Protein AF-A0A084W3M7-F1 (afdb_monomer_lite)

Structure (mmCIF, N/CA/C/O backbone):
data_AF-A0A084W3M7-F1
#
_entry.id   AF-A0A084W3M7-F1
#
loop_
_atom_site.group_PDB
_atom_site.id
_atom_site.type_symbol
_atom_site.label_atom_id
_atom_site.label_alt_id
_atom_site.label_comp_id
_atom_site.label_asym_id
_atom_site.label_entity_id
_atom_site.label_seq_id
_atom_site.pdbx_PDB_ins_code
_atom_site.Cartn_x
_atom_site.Cartn_y
_atom_site.Cartn_z
_atom_site.occupancy
_atom_site.B_iso_or_equiv
_atom_site.auth_seq_id
_atom_site.auth_comp_id
_atom_site.auth_asym_id
_atom_site.auth_atom_id
_atom_site.pdbx_PDB_model_num
ATOM 1 N N . MET A 1 1 ? 44.559 -35.065 -12.367 1.00 55.22 1 MET A N 1
ATOM 2 C CA . MET A 1 1 ? 43.887 -34.499 -13.564 1.00 55.22 1 MET A CA 1
ATOM 3 C C . MET A 1 1 ? 44.084 -32.989 -13.751 1.00 55.22 1 MET A C 1
ATOM 5 O O . MET A 1 1 ? 44.022 -32.530 -14.879 1.00 55.22 1 MET A O 1
ATOM 9 N N . THR A 1 2 ? 44.396 -32.205 -12.714 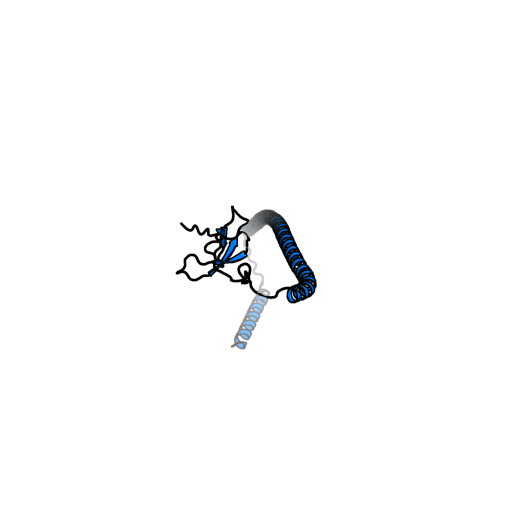1.00 58.25 2 THR A N 1
ATOM 10 C CA . THR A 1 2 ? 44.556 -30.735 -12.802 1.00 58.25 2 THR A CA 1
ATOM 11 C C . THR A 1 2 ? 45.874 -30.249 -13.431 1.00 58.25 2 THR A C 1
ATOM 13 O O . THR A 1 2 ? 45.923 -29.141 -13.957 1.00 58.25 2 THR A O 1
ATOM 16 N N . SER A 1 3 ? 46.933 -31.068 -13.425 1.00 67.00 3 SER A N 1
ATOM 17 C CA . SER A 1 3 ? 48.245 -30.706 -13.996 1.00 67.00 3 SER A CA 1
ATOM 18 C C . SER A 1 3 ? 48.266 -30.760 -15.532 1.00 67.00 3 SER A C 1
ATOM 20 O O . SER A 1 3 ? 48.787 -29.863 -16.191 1.00 67.00 3 SER A O 1
ATOM 22 N N . TYR A 1 4 ? 47.598 -31.761 -16.114 1.00 71.44 4 TYR A N 1
ATOM 23 C CA . TYR A 1 4 ? 47.550 -31.962 -17.565 1.00 71.44 4 TYR A CA 1
ATOM 24 C C . TYR A 1 4 ? 46.835 -30.807 -18.282 1.00 71.44 4 TYR A C 1
ATOM 26 O O . TYR A 1 4 ? 47.306 -30.306 -19.296 1.00 71.44 4 TYR A O 1
ATOM 34 N N . VAL A 1 5 ? 45.748 -30.306 -17.688 1.00 73.00 5 VAL A N 1
ATOM 35 C CA . VAL A 1 5 ? 44.977 -29.180 -18.236 1.00 73.00 5 VAL A CA 1
ATOM 36 C C . VAL A 1 5 ? 45.809 -27.893 -18.269 1.00 73.00 5 VAL A C 1
ATOM 38 O O . VAL A 1 5 ? 45.763 -27.155 -19.249 1.00 73.00 5 VAL A O 1
ATOM 41 N N . ARG A 1 6 ? 46.635 -27.639 -17.244 1.00 74.06 6 ARG A N 1
ATO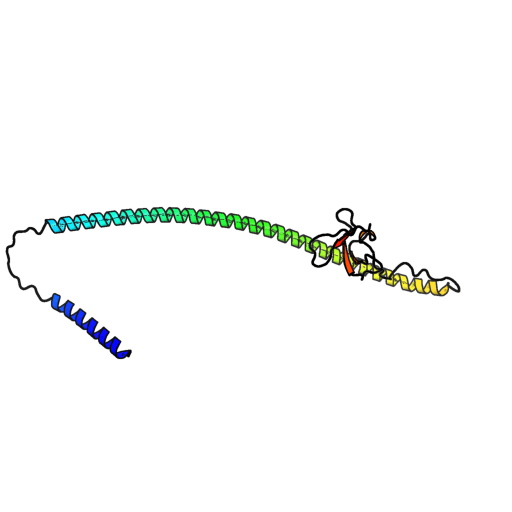M 42 C CA . ARG A 1 6 ? 47.527 -26.466 -17.215 1.00 74.06 6 ARG A CA 1
ATOM 43 C C . ARG A 1 6 ? 48.624 -26.555 -18.274 1.00 74.06 6 ARG A C 1
ATOM 45 O O . ARG A 1 6 ? 48.917 -25.553 -18.921 1.00 74.06 6 ARG A O 1
ATOM 52 N N . PHE A 1 7 ? 49.182 -27.745 -18.490 1.00 76.44 7 PHE A N 1
ATOM 53 C CA . PHE A 1 7 ? 50.198 -27.969 -19.518 1.00 76.44 7 PHE A CA 1
ATOM 54 C C . PHE A 1 7 ? 49.646 -27.712 -20.929 1.00 76.44 7 PHE A C 1
ATOM 56 O O . PHE A 1 7 ? 50.245 -26.966 -21.699 1.00 76.44 7 PHE A O 1
ATOM 63 N N . VAL A 1 8 ? 48.446 -28.221 -21.228 1.00 77.62 8 VAL A N 1
ATOM 64 C CA . VAL A 1 8 ? 47.775 -28.009 -22.523 1.00 77.62 8 VAL A CA 1
ATOM 65 C C . VAL A 1 8 ? 47.501 -26.522 -22.787 1.00 77.62 8 VAL A C 1
ATOM 67 O O . VAL A 1 8 ? 47.744 -26.036 -23.892 1.00 77.62 8 VAL A O 1
ATOM 70 N N . ILE A 1 9 ? 47.075 -25.766 -21.769 1.00 80.25 9 ILE A N 1
ATOM 71 C CA . ILE A 1 9 ? 46.833 -24.317 -21.893 1.00 80.25 9 ILE A CA 1
ATOM 72 C C . ILE A 1 9 ? 48.134 -23.551 -22.187 1.00 80.25 9 ILE A C 1
ATOM 74 O O . ILE A 1 9 ? 48.136 -22.635 -23.013 1.00 80.25 9 ILE A O 1
ATOM 78 N N . HIS A 1 10 ? 49.247 -23.922 -21.548 1.00 80.56 10 HI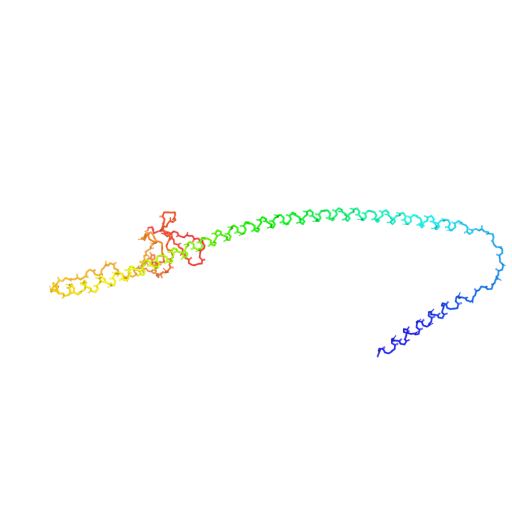S A N 1
ATOM 79 C CA . HIS A 1 10 ? 50.542 -23.290 -21.810 1.00 80.56 10 HIS A CA 1
ATOM 80 C C . HIS A 1 10 ? 51.076 -23.604 -23.212 1.00 80.56 10 HIS A C 1
ATOM 82 O O . HIS A 1 10 ? 51.564 -22.693 -23.882 1.00 80.56 10 HIS A O 1
ATOM 88 N N . CYS A 1 11 ? 50.906 -24.836 -23.699 1.00 78.75 11 CYS A N 1
ATOM 89 C CA . CYS A 1 11 ? 51.259 -25.196 -25.073 1.00 78.75 11 CYS A CA 1
ATOM 90 C C . CYS A 1 11 ? 50.443 -24.407 -26.105 1.00 78.75 11 CYS A C 1
ATOM 92 O O . CYS A 1 11 ? 51.004 -23.912 -27.080 1.00 78.75 11 CYS A O 1
ATOM 94 N N . TYR A 1 12 ? 49.140 -24.226 -25.870 1.00 80.62 12 TYR A N 1
ATOM 95 C CA . TYR A 1 12 ? 48.272 -23.484 -26.787 1.00 80.62 12 TYR A CA 1
ATOM 96 C C . TYR A 1 12 ? 48.651 -21.999 -26.871 1.00 80.62 12 TYR A C 1
ATOM 98 O O . TYR A 1 12 ? 48.734 -21.426 -27.955 1.00 80.62 12 TYR A O 1
ATOM 106 N N . ARG A 1 13 ? 48.968 -21.377 -25.727 1.00 82.31 13 ARG A N 1
ATOM 107 C CA . ARG A 1 13 ? 49.445 -19.986 -25.677 1.00 82.31 13 ARG A CA 1
ATOM 108 C C . ARG A 1 13 ? 50.783 -19.798 -26.388 1.00 82.31 13 ARG A C 1
ATOM 110 O O . ARG A 1 13 ? 50.962 -18.799 -27.078 1.00 82.31 13 ARG A O 1
ATOM 117 N N . PHE A 1 14 ? 51.696 -20.755 -26.245 1.00 78.00 14 PHE A N 1
ATOM 118 C CA . PHE A 1 14 ? 53.001 -20.701 -26.898 1.00 78.00 14 PHE A CA 1
ATOM 119 C C . PHE A 1 14 ? 52.894 -20.889 -28.420 1.00 78.00 14 PHE A C 1
ATOM 121 O O . PHE A 1 14 ? 53.532 -20.156 -29.171 1.00 78.00 14 PHE A O 1
ATOM 128 N N . ALA A 1 15 ? 52.022 -21.793 -28.882 1.00 74.62 15 ALA A N 1
ATOM 129 C CA . ALA A 1 15 ? 51.746 -21.984 -30.306 1.00 74.62 15 ALA A CA 1
ATOM 130 C C . ALA A 1 15 ? 51.146 -20.724 -30.953 1.00 74.62 15 ALA A C 1
ATOM 132 O O . ALA A 1 15 ? 51.620 -20.288 -32.001 1.00 74.62 15 ALA A O 1
ATOM 133 N N . LEU A 1 16 ? 50.166 -20.088 -30.298 1.00 72.00 16 LEU A N 1
ATOM 134 C CA . LEU A 1 16 ? 49.579 -18.836 -30.785 1.00 72.00 16 LEU A CA 1
ATOM 135 C C . LEU A 1 16 ? 50.614 -17.706 -30.854 1.00 72.00 16 LEU A C 1
ATOM 137 O O . LEU A 1 16 ? 50.669 -16.973 -31.841 1.00 72.00 16 LEU A O 1
ATOM 141 N N . PHE A 1 17 ? 51.484 -17.595 -29.851 1.00 71.31 17 PHE A N 1
ATOM 142 C CA . PHE A 1 17 ? 52.547 -16.591 -29.854 1.00 71.31 17 PHE A CA 1
ATOM 143 C C . PHE A 1 17 ? 53.556 -16.820 -30.993 1.00 71.31 17 PHE A C 1
ATOM 145 O O . PHE A 1 17 ? 53.970 -15.868 -31.654 1.00 71.31 17 PHE A O 1
ATOM 152 N N . TRP A 1 18 ? 53.885 -18.080 -31.301 1.00 62.91 18 TRP A N 1
ATOM 153 C CA . TRP A 1 18 ? 54.764 -18.420 -32.424 1.00 62.91 18 TRP A CA 1
ATOM 154 C C . TRP A 1 18 ? 54.138 -18.059 -33.777 1.00 62.91 18 TRP A C 1
ATOM 156 O O . TRP A 1 18 ? 54.824 -17.495 -34.634 1.00 62.91 18 TRP A O 1
ATOM 166 N N . THR A 1 19 ? 52.835 -18.309 -33.961 1.00 66.12 19 THR A N 1
ATOM 167 C CA . THR A 1 19 ? 52.123 -17.927 -35.196 1.00 66.12 19 THR A CA 1
ATOM 168 C C . THR A 1 19 ? 52.092 -16.412 -35.411 1.00 66.12 19 THR A C 1
ATOM 170 O O . THR A 1 19 ? 52.240 -15.949 -36.540 1.00 66.12 19 THR A O 1
ATOM 173 N N . PHE A 1 20 ? 52.004 -15.625 -34.333 1.00 60.28 20 PHE A N 1
ATOM 174 C CA . PHE A 1 20 ? 52.085 -14.164 -34.414 1.00 60.28 20 PHE A CA 1
ATOM 175 C C . PHE A 1 20 ? 53.487 -13.668 -34.801 1.00 60.28 20 PHE A C 1
ATOM 177 O O . PHE A 1 20 ? 53.596 -12.729 -35.587 1.00 60.28 20 PHE A O 1
ATOM 184 N N . LEU A 1 21 ? 54.563 -14.306 -34.319 1.00 59.12 21 LEU A N 1
ATOM 185 C CA . LEU A 1 21 ? 55.934 -13.913 -34.679 1.00 59.12 21 LEU A CA 1
ATOM 186 C C . LEU A 1 21 ? 56.322 -14.301 -36.114 1.00 59.12 21 LEU A C 1
ATOM 188 O O . LEU A 1 21 ? 57.077 -13.577 -36.758 1.00 59.12 21 LEU A O 1
ATOM 192 N N . THR A 1 22 ? 55.805 -15.413 -36.640 1.00 55.69 22 THR A N 1
ATOM 193 C CA . THR A 1 22 ? 56.115 -15.850 -38.018 1.00 55.69 22 THR A CA 1
ATOM 194 C C . THR A 1 22 ? 55.386 -15.029 -39.081 1.00 55.69 22 THR A C 1
ATOM 196 O O . THR A 1 22 ? 55.900 -14.884 -40.186 1.00 55.69 22 THR A O 1
ATOM 199 N N . SER A 1 23 ? 54.257 -14.401 -38.740 1.00 55.06 23 SER A N 1
ATOM 200 C CA . SER A 1 23 ? 53.561 -13.464 -39.633 1.00 55.06 23 SER A CA 1
ATOM 201 C C . SER A 1 23 ? 54.299 -12.129 -39.831 1.00 55.06 23 SER A C 1
ATOM 203 O O . SER A 1 23 ? 53.948 -11.386 -40.746 1.00 55.06 23 SER A O 1
ATOM 205 N N . ALA A 1 24 ? 55.297 -11.799 -39.002 1.00 52.81 24 ALA A N 1
ATOM 206 C CA . ALA A 1 24 ? 56.050 -10.545 -39.104 1.00 52.81 24 ALA A CA 1
ATOM 207 C C . ALA A 1 24 ? 57.305 -10.643 -39.999 1.00 52.81 24 ALA A C 1
ATOM 209 O O . ALA A 1 24 ? 57.946 -9.629 -40.267 1.00 52.81 24 ALA A O 1
ATOM 210 N N . ALA A 1 25 ? 57.657 -11.839 -40.487 1.00 56.22 25 ALA A N 1
ATOM 211 C CA . ALA A 1 25 ? 58.848 -12.078 -41.301 1.00 56.22 25 ALA A CA 1
ATOM 212 C C . ALA A 1 25 ? 58.476 -12.751 -42.632 1.00 56.22 25 ALA A C 1
ATOM 214 O O . ALA A 1 25 ? 58.711 -13.939 -42.833 1.00 56.22 25 ALA A O 1
ATOM 215 N N . GLY A 1 26 ? 57.873 -11.995 -43.552 1.00 51.06 26 GLY A N 1
ATOM 216 C CA . GLY A 1 26 ? 57.504 -12.539 -44.858 1.00 51.06 26 GLY A CA 1
ATOM 217 C C . GLY A 1 26 ? 56.895 -11.524 -45.814 1.00 51.06 26 GLY A C 1
ATOM 218 O O . GLY A 1 26 ? 55.725 -11.623 -46.151 1.00 51.06 26 GLY A O 1
ATOM 219 N N . SER A 1 27 ? 57.691 -10.564 -46.282 1.00 46.50 27 SER A N 1
ATOM 220 C CA . SER A 1 27 ? 57.383 -9.820 -47.509 1.00 46.50 27 SER A CA 1
ATOM 221 C C . SER A 1 27 ? 58.672 -9.595 -48.296 1.00 46.50 27 SER A C 1
ATOM 223 O O . SER A 1 27 ? 59.225 -8.496 -48.322 1.00 46.50 27 SER A O 1
ATOM 225 N N . SER A 1 28 ? 59.180 -10.656 -48.931 1.00 49.69 28 SER A N 1
ATOM 226 C CA . SER A 1 28 ? 60.105 -10.492 -50.053 1.00 49.69 28 SER A CA 1
ATOM 227 C C . SER A 1 28 ? 59.293 -10.051 -51.268 1.00 49.69 28 SER A C 1
ATOM 229 O O . SER A 1 28 ? 58.393 -10.771 -51.701 1.00 49.69 28 SER A O 1
ATOM 231 N N . GLY A 1 29 ? 59.598 -8.860 -51.780 1.00 51.38 29 GLY A N 1
ATOM 232 C CA . GLY A 1 29 ? 58.900 -8.241 -52.898 1.00 51.38 29 GLY A CA 1
ATOM 233 C C . GLY A 1 29 ? 58.875 -9.127 -54.140 1.00 51.38 29 GLY A C 1
ATOM 234 O O . GLY A 1 29 ? 59.911 -9.416 -54.734 1.00 51.38 29 GLY A O 1
ATOM 235 N N . ALA A 1 30 ? 57.668 -9.502 -54.549 1.00 42.16 30 ALA A N 1
ATOM 236 C CA . ALA A 1 30 ? 57.377 -9.936 -55.901 1.00 42.16 30 ALA A CA 1
ATOM 237 C C . ALA A 1 30 ? 56.645 -8.785 -56.598 1.00 42.16 30 ALA A C 1
ATOM 239 O O . ALA A 1 30 ? 55.478 -8.509 -56.322 1.00 42.16 30 ALA A O 1
ATOM 240 N N . ASN A 1 31 ? 57.364 -8.090 -57.481 1.00 55.47 31 ASN A N 1
ATOM 241 C CA . ASN A 1 31 ? 56.769 -7.169 -58.438 1.00 55.47 31 ASN A CA 1
ATOM 242 C C . ASN A 1 31 ? 55.814 -7.960 -59.336 1.00 55.47 31 ASN A C 1
ATOM 244 O O . ASN A 1 31 ? 56.252 -8.766 -60.153 1.00 55.47 31 ASN A O 1
ATOM 248 N N . SER A 1 32 ? 54.520 -7.695 -59.205 1.00 42.09 32 SER A N 1
ATOM 249 C CA . SER A 1 32 ? 53.539 -8.004 -60.238 1.00 42.09 32 SER A CA 1
ATOM 250 C C . SER A 1 32 ? 52.719 -6.748 -60.490 1.00 42.09 32 SER A C 1
ATOM 252 O O . SER A 1 32 ? 52.052 -6.200 -59.617 1.00 42.09 32 SER A O 1
ATOM 254 N N . THR A 1 33 ? 52.886 -6.229 -61.699 1.00 53.09 33 THR A N 1
ATOM 255 C CA . THR A 1 33 ? 52.105 -5.139 -62.260 1.00 53.09 33 THR A CA 1
ATOM 256 C C . THR A 1 33 ? 50.732 -5.708 -62.600 1.00 53.09 33 THR A C 1
ATOM 258 O O . THR A 1 33 ? 50.541 -6.245 -63.686 1.00 53.09 33 THR A O 1
ATOM 261 N N . GLU A 1 34 ? 49.786 -5.633 -61.668 1.00 47.44 34 GLU A N 1
ATOM 262 C CA . GLU A 1 34 ? 48.371 -5.848 -61.967 1.00 47.44 34 GLU A CA 1
ATOM 263 C C . GLU A 1 34 ? 47.616 -4.525 -61.860 1.00 47.44 34 GLU A C 1
ATOM 265 O O . GLU A 1 34 ? 47.713 -3.780 -60.884 1.00 47.44 34 GLU A O 1
ATOM 270 N N . ASN A 1 35 ? 46.909 -4.212 -62.940 1.00 51.22 35 ASN A N 1
ATOM 271 C CA . ASN A 1 35 ? 46.162 -2.984 -63.125 1.00 51.22 35 ASN A CA 1
ATOM 272 C C . ASN A 1 35 ? 45.143 -2.784 -61.994 1.00 51.22 35 ASN A C 1
ATOM 274 O O . ASN A 1 35 ? 44.356 -3.670 -61.668 1.00 51.22 35 ASN A O 1
ATOM 278 N N . SER A 1 36 ? 45.173 -1.583 -61.417 1.00 49.66 36 SER A N 1
ATOM 279 C CA . SER A 1 36 ? 44.386 -1.153 -60.264 1.00 49.66 36 SER A CA 1
ATOM 280 C C . SER A 1 36 ? 42.872 -1.271 -60.502 1.00 49.66 36 SER A C 1
ATOM 282 O O . SER A 1 36 ? 42.242 -0.379 -61.062 1.00 49.66 36 SER A O 1
ATOM 284 N N . ILE A 1 37 ? 42.285 -2.378 -60.041 1.00 53.94 37 ILE A N 1
ATOM 285 C CA . ILE A 1 37 ? 40.837 -2.567 -59.821 1.00 53.94 37 ILE A CA 1
ATOM 286 C C . ILE A 1 37 ? 40.493 -2.490 -58.313 1.00 53.94 37 ILE A C 1
ATOM 288 O O . ILE A 1 37 ? 39.368 -2.735 -57.886 1.00 53.94 37 ILE A O 1
ATOM 292 N N . ALA A 1 38 ? 41.463 -2.096 -57.481 1.00 57.94 38 ALA A N 1
ATOM 293 C CA . ALA A 1 38 ? 41.390 -2.136 -56.019 1.00 57.94 38 ALA A CA 1
ATOM 294 C C . ALA A 1 38 ? 40.650 -0.948 -55.355 1.00 57.94 38 ALA A C 1
ATOM 296 O O . ALA A 1 38 ? 40.565 -0.899 -54.131 1.00 57.94 38 ALA A O 1
ATOM 297 N N . GLY A 1 39 ? 40.098 0.000 -56.122 1.00 61.62 39 GLY A N 1
ATOM 298 C CA . GLY A 1 39 ? 39.402 1.178 -55.572 1.00 61.62 39 GLY A CA 1
ATOM 299 C C . GLY A 1 39 ? 37.957 0.910 -55.134 1.00 61.62 39 GLY A C 1
ATOM 300 O O . GLY A 1 39 ? 37.551 1.289 -54.037 1.00 61.62 39 GLY A O 1
ATOM 301 N N . TYR A 1 40 ? 37.193 0.177 -55.952 1.00 70.50 40 TYR A N 1
ATOM 302 C CA . TYR A 1 40 ? 35.745 0.018 -55.757 1.00 70.50 40 TYR A CA 1
ATOM 303 C C . TYR A 1 40 ? 35.371 -0.741 -54.474 1.00 70.50 40 TYR A C 1
ATOM 305 O O . TYR A 1 40 ? 34.384 -0.412 -53.821 1.00 70.50 40 TYR A O 1
ATOM 313 N N . GLY A 1 41 ? 36.155 -1.748 -54.078 1.00 83.38 41 GLY A N 1
ATOM 314 C CA . GLY A 1 41 ? 35.874 -2.526 -52.866 1.00 83.38 41 GLY A CA 1
ATOM 315 C C . GLY A 1 41 ? 36.035 -1.708 -51.581 1.00 83.38 41 GLY A C 1
ATOM 316 O O . GLY A 1 41 ? 35.245 -1.855 -50.649 1.00 83.38 41 GLY A O 1
ATOM 317 N N . PHE A 1 42 ? 37.029 -0.819 -51.545 1.00 88.12 42 PHE A N 1
ATOM 318 C CA . PHE A 1 42 ? 37.294 0.037 -50.393 1.00 88.12 42 PHE A CA 1
ATOM 319 C C . PHE A 1 42 ? 36.225 1.124 -50.233 1.00 88.12 42 PHE A C 1
ATOM 321 O O . PHE A 1 42 ? 35.700 1.293 -49.135 1.00 88.12 42 PHE A O 1
ATOM 328 N N . GLU A 1 43 ? 35.831 1.792 -51.323 1.00 88.06 43 GLU A N 1
ATOM 329 C CA . GLU A 1 43 ? 34.756 2.797 -51.305 1.00 88.06 43 GLU A CA 1
ATOM 330 C C . GLU A 1 43 ? 33.423 2.206 -50.823 1.00 88.06 43 GLU A C 1
ATOM 332 O O . GLU A 1 43 ? 32.747 2.792 -49.977 1.00 88.06 43 GLU A O 1
ATOM 337 N N . VAL A 1 44 ? 33.070 1.001 -51.288 1.00 92.50 44 VAL A N 1
ATOM 338 C CA . VAL A 1 44 ? 31.852 0.300 -50.849 1.00 92.50 44 VAL A CA 1
ATOM 339 C C . VAL A 1 44 ? 31.922 -0.088 -49.369 1.00 92.50 44 VAL A C 1
ATOM 341 O O . VAL A 1 44 ? 30.916 0.007 -48.662 1.00 92.50 44 VAL A O 1
ATOM 344 N N . MET A 1 45 ? 33.085 -0.525 -48.877 1.00 91.06 45 MET A N 1
ATOM 345 C CA . MET A 1 45 ? 33.265 -0.831 -47.453 1.00 91.06 45 MET A CA 1
ATOM 346 C C . MET A 1 45 ? 33.183 0.423 -46.580 1.00 91.06 45 MET A C 1
ATOM 348 O O . MET A 1 45 ? 32.520 0.381 -45.546 1.00 91.06 45 MET A O 1
ATOM 352 N N . MET A 1 46 ? 33.781 1.534 -47.010 1.00 92.00 46 MET A N 1
ATOM 353 C CA . MET A 1 46 ? 33.682 2.827 -46.328 1.00 92.00 46 MET A CA 1
ATOM 354 C C . MET A 1 46 ? 32.230 3.313 -46.259 1.00 92.00 46 MET A C 1
ATOM 356 O O . MET A 1 46 ? 31.739 3.615 -45.177 1.00 92.00 46 MET A O 1
ATOM 360 N N . ALA A 1 47 ? 31.493 3.270 -47.373 1.00 94.12 47 ALA A N 1
ATOM 361 C CA . ALA A 1 47 ? 30.080 3.650 -47.394 1.00 94.12 47 ALA A CA 1
ATOM 362 C C . ALA A 1 47 ? 29.209 2.757 -46.488 1.00 94.12 47 ALA A C 1
ATOM 364 O O . ALA A 1 47 ? 28.288 3.235 -45.823 1.00 94.12 47 ALA A O 1
ATOM 365 N N . LYS A 1 48 ? 29.498 1.448 -46.425 1.00 95.88 48 LYS A N 1
ATOM 366 C CA . LYS A 1 48 ? 28.827 0.532 -45.486 1.00 95.88 48 LYS A CA 1
ATOM 367 C C . LYS A 1 48 ? 29.166 0.848 -44.030 1.00 95.88 48 LYS A C 1
ATOM 369 O O . LYS A 1 48 ? 28.284 0.731 -43.184 1.00 95.88 48 LYS A O 1
ATOM 374 N N . LEU A 1 49 ? 30.410 1.220 -43.735 1.00 97.00 49 LEU A N 1
ATOM 375 C CA . LEU A 1 49 ? 30.828 1.603 -42.390 1.00 97.00 49 LEU A CA 1
ATOM 376 C C . LEU A 1 49 ? 30.108 2.881 -41.943 1.00 97.00 49 LEU A C 1
ATOM 378 O O . LEU A 1 49 ? 29.535 2.888 -40.856 1.00 97.00 49 LEU A O 1
ATOM 382 N N . ASP A 1 50 ? 30.040 3.895 -42.806 1.00 96.50 50 ASP A N 1
ATOM 383 C CA . ASP A 1 50 ? 29.297 5.135 -42.548 1.00 96.50 50 ASP A CA 1
ATOM 384 C C . ASP A 1 50 ? 27.803 4.864 -42.327 1.00 96.50 50 ASP A C 1
ATOM 386 O O . ASP A 1 50 ? 27.200 5.375 -41.382 1.00 96.50 50 ASP A O 1
ATOM 390 N N . TYR A 1 51 ? 27.200 3.992 -43.143 1.00 97.06 51 TYR A N 1
ATOM 391 C CA . TYR A 1 51 ? 25.805 3.584 -42.961 1.00 97.06 51 TYR A CA 1
ATOM 392 C C . TYR A 1 51 ? 25.568 2.898 -41.608 1.00 97.06 51 TYR A C 1
ATOM 394 O O . TYR A 1 51 ? 24.568 3.167 -40.939 1.00 97.06 51 TYR A O 1
ATOM 402 N N . LEU A 1 52 ? 26.475 2.011 -41.187 1.00 98.06 52 LEU A N 1
ATOM 403 C CA . LEU A 1 52 ? 26.371 1.336 -39.894 1.00 98.06 52 LEU A CA 1
ATOM 404 C C . LEU A 1 52 ? 26.548 2.309 -38.729 1.00 98.06 52 LEU A C 1
ATOM 406 O O . LEU A 1 52 ? 25.794 2.214 -37.765 1.00 98.06 52 LEU A O 1
ATOM 410 N N . GLN A 1 53 ? 27.487 3.252 -38.824 1.00 97.31 53 GLN A N 1
ATOM 411 C CA . GLN A 1 53 ? 27.667 4.306 -37.823 1.00 97.31 53 GLN A CA 1
ATOM 412 C C . GLN A 1 53 ? 26.402 5.157 -37.684 1.00 97.31 53 GLN A C 1
ATOM 414 O O . GLN A 1 53 ? 25.915 5.360 -36.572 1.00 97.31 53 GLN A O 1
ATOM 419 N N . TYR A 1 54 ? 25.820 5.578 -38.810 1.00 97.50 54 TYR A N 1
ATOM 420 C CA . TYR A 1 54 ? 24.557 6.310 -38.831 1.00 97.50 54 TYR A CA 1
ATOM 421 C C . TYR A 1 54 ? 23.421 5.512 -38.176 1.00 97.50 54 TYR A C 1
ATOM 423 O O . TYR A 1 54 ? 22.717 6.029 -37.308 1.00 97.50 54 TYR A O 1
ATOM 431 N N . LYS A 1 55 ? 23.266 4.232 -38.537 1.00 97.69 55 LYS A N 1
ATOM 432 C CA . LYS A 1 55 ? 22.223 3.370 -37.965 1.00 97.69 55 LYS A CA 1
ATOM 433 C C . LYS A 1 55 ? 22.397 3.141 -36.468 1.00 97.69 55 LYS A C 1
ATOM 435 O O . LYS A 1 55 ? 21.404 3.119 -35.746 1.00 97.69 55 LYS A O 1
ATOM 440 N N . LEU A 1 56 ? 23.633 2.983 -35.999 1.00 98.12 56 LEU A N 1
ATOM 441 C CA . LEU A 1 56 ? 23.931 2.875 -34.571 1.00 98.12 56 LEU A CA 1
ATOM 442 C C . LEU A 1 56 ? 23.522 4.144 -33.828 1.00 98.12 56 LEU A C 1
ATOM 444 O O . LEU A 1 56 ? 22.852 4.055 -32.803 1.00 98.12 56 LEU A O 1
ATOM 448 N N . HIS A 1 57 ? 23.858 5.307 -34.385 1.00 97.75 57 HIS A N 1
ATOM 449 C CA . HIS A 1 57 ? 23.503 6.591 -33.795 1.00 97.75 57 HIS A CA 1
ATOM 450 C C . HIS A 1 57 ? 21.982 6.802 -33.725 1.00 97.75 57 HIS A C 1
ATOM 452 O O . HIS A 1 57 ? 21.453 7.226 -32.700 1.00 97.75 57 HIS A O 1
ATOM 458 N N . GLU A 1 58 ? 21.255 6.441 -34.786 1.00 97.75 58 GLU A N 1
ATOM 459 C CA . GLU A 1 58 ? 19.789 6.497 -34.823 1.00 97.75 58 GLU A CA 1
ATOM 460 C C . GLU A 1 58 ? 19.157 5.603 -33.737 1.00 97.75 58 GLU A C 1
ATOM 462 O O . GLU A 1 58 ? 18.228 6.015 -33.036 1.00 97.75 58 GLU A O 1
ATOM 467 N N . ILE A 1 59 ? 19.689 4.390 -33.549 1.00 97.94 59 ILE A N 1
ATOM 468 C CA . ILE A 1 59 ? 19.215 3.452 -32.521 1.00 97.94 59 ILE A CA 1
ATOM 469 C C . ILE A 1 59 ? 19.524 3.965 -31.110 1.00 97.94 59 ILE A C 1
ATOM 471 O O . ILE A 1 59 ? 18.655 3.879 -30.241 1.00 97.94 59 ILE A O 1
ATOM 475 N N . GLU A 1 60 ? 20.723 4.504 -30.881 1.00 97.69 60 GLU A N 1
ATOM 476 C CA . GLU A 1 60 ? 21.150 5.062 -29.592 1.00 97.69 60 GLU A CA 1
ATOM 477 C C . GLU A 1 60 ? 20.255 6.234 -29.171 1.00 97.69 60 GLU A C 1
ATOM 479 O O . GLU A 1 60 ? 19.762 6.277 -28.041 1.00 97.69 60 GLU A O 1
ATOM 484 N N . LEU A 1 61 ? 19.965 7.150 -30.100 1.00 97.88 61 LEU A N 1
ATOM 485 C CA . LEU A 1 61 ? 19.030 8.248 -29.860 1.00 97.88 61 LEU A CA 1
ATOM 486 C C . LEU A 1 61 ? 17.630 7.727 -29.524 1.00 97.88 61 LEU A C 1
ATOM 488 O O . LEU A 1 61 ? 17.021 8.173 -28.549 1.00 97.88 61 LEU A O 1
ATOM 492 N N . GLY A 1 62 ? 17.141 6.739 -30.279 1.00 97.25 62 GLY A N 1
ATOM 493 C CA . GLY A 1 62 ? 15.844 6.120 -30.017 1.00 97.25 62 GLY A CA 1
ATOM 494 C C . GLY A 1 62 ? 15.776 5.403 -28.663 1.00 97.25 62 GLY A C 1
ATOM 495 O O . GLY A 1 62 ? 14.726 5.406 -28.022 1.00 97.25 62 GLY A O 1
ATOM 496 N N . GLN A 1 63 ? 16.870 4.787 -28.207 1.00 95.88 63 GLN A N 1
ATOM 497 C CA . GLN A 1 63 ? 16.966 4.209 -26.861 1.00 95.88 63 GLN A CA 1
ATOM 498 C C . GLN A 1 63 ? 16.905 5.300 -25.798 1.00 95.88 63 GLN A C 1
ATOM 500 O O . GLN A 1 63 ? 16.047 5.240 -24.923 1.00 95.88 63 GLN A O 1
ATOM 505 N N . LYS A 1 64 ? 17.722 6.344 -25.942 1.00 97.00 64 LYS A N 1
ATOM 506 C CA . LYS A 1 64 ? 17.776 7.461 -24.999 1.00 97.00 64 LYS A CA 1
ATOM 507 C C . LYS A 1 64 ? 16.425 8.162 -24.834 1.00 97.00 64 LYS A C 1
ATOM 509 O O . LYS A 1 64 ? 16.055 8.517 -23.719 1.00 97.00 64 LYS A O 1
ATOM 514 N N . GLU A 1 65 ? 15.664 8.330 -25.917 1.00 96.94 65 GLU A N 1
ATOM 515 C CA . GLU A 1 65 ? 14.314 8.903 -25.849 1.00 96.94 65 GLU A CA 1
ATOM 516 C C . GLU A 1 65 ? 13.341 7.996 -25.081 1.00 96.94 65 GLU A C 1
ATOM 518 O O . GLU A 1 65 ? 12.561 8.472 -24.251 1.00 96.94 65 GLU A O 1
ATOM 523 N N . ARG A 1 66 ? 13.377 6.681 -25.335 1.00 97.12 66 ARG A N 1
ATOM 524 C CA . ARG A 1 66 ? 12.531 5.727 -24.605 1.00 97.12 66 ARG A CA 1
ATOM 525 C C . ARG A 1 66 ? 12.898 5.685 -23.128 1.00 97.12 66 ARG A C 1
ATOM 527 O O . ARG A 1 66 ? 11.996 5.741 -22.298 1.00 97.12 66 ARG A O 1
ATOM 534 N N . ASP A 1 67 ? 14.184 5.646 -22.809 1.00 97.62 67 ASP A N 1
ATOM 535 C CA . ASP A 1 67 ? 14.674 5.608 -21.433 1.00 97.62 67 ASP A CA 1
ATOM 536 C C . ASP A 1 67 ? 14.274 6.877 -20.670 1.00 97.62 67 ASP A C 1
ATOM 538 O O . ASP A 1 67 ? 13.803 6.784 -19.539 1.00 97.62 67 ASP A O 1
ATOM 542 N N . ALA A 1 68 ? 14.338 8.051 -21.311 1.00 97.06 68 ALA A N 1
ATOM 543 C CA . ALA A 1 68 ? 13.843 9.298 -20.729 1.00 97.06 68 ALA A CA 1
ATOM 544 C C . ALA A 1 68 ? 12.330 9.248 -20.440 1.00 97.06 68 ALA A C 1
ATOM 546 O O . ALA A 1 68 ? 11.903 9.612 -19.344 1.00 97.06 68 ALA A O 1
ATOM 547 N N . LYS A 1 69 ? 11.518 8.734 -21.377 1.00 97.38 69 LYS A N 1
ATOM 548 C CA . LYS A 1 69 ? 10.065 8.561 -21.171 1.00 97.38 69 LYS A CA 1
ATOM 549 C C . LYS A 1 69 ? 9.751 7.573 -20.049 1.00 97.38 69 LYS A C 1
ATOM 551 O O . LYS A 1 69 ? 8.795 7.778 -19.301 1.00 97.38 69 LYS A O 1
ATOM 556 N N . TYR A 1 70 ? 10.512 6.486 -19.936 1.00 96.75 70 TYR A N 1
ATOM 557 C CA . TYR A 1 70 ? 10.340 5.528 -18.846 1.00 96.75 70 TYR A CA 1
ATOM 558 C C . TYR A 1 70 ? 10.749 6.125 -17.500 1.00 96.75 70 TYR A C 1
ATOM 560 O O . TYR A 1 70 ? 10.012 5.943 -16.535 1.00 96.75 70 TYR A O 1
ATOM 568 N N . ALA A 1 71 ? 11.851 6.876 -17.438 1.00 97.19 71 ALA A N 1
ATOM 569 C CA . ALA A 1 71 ? 12.290 7.555 -16.222 1.00 97.19 71 ALA A CA 1
ATOM 570 C C . ALA A 1 71 ? 11.256 8.581 -15.731 1.00 97.19 71 ALA A C 1
ATOM 572 O O . ALA A 1 71 ? 10.927 8.597 -14.548 1.00 97.19 71 ALA A O 1
ATOM 573 N N . GLU A 1 72 ? 10.678 9.379 -16.635 1.00 97.25 72 GLU A N 1
ATOM 574 C CA . GLU A 1 72 ? 9.615 10.336 -16.302 1.00 97.25 72 GLU A CA 1
ATOM 575 C C . GLU A 1 72 ? 8.369 9.630 -15.749 1.00 97.25 72 GLU A C 1
ATOM 577 O O . GLU A 1 72 ? 7.848 9.997 -14.694 1.00 97.25 72 GLU A O 1
ATOM 582 N N . LYS A 1 73 ? 7.906 8.573 -16.428 1.00 97.19 73 LYS A N 1
ATOM 583 C CA . LYS A 1 73 ? 6.754 7.787 -15.963 1.00 97.19 73 LYS A CA 1
ATOM 584 C C . LYS A 1 73 ? 7.018 7.110 -14.624 1.00 97.19 73 LYS A C 1
ATOM 586 O O . LYS A 1 73 ? 6.106 7.030 -13.805 1.00 97.19 73 LYS A O 1
ATOM 591 N N . PHE A 1 74 ? 8.233 6.614 -14.411 1.00 97.19 74 PHE A N 1
ATOM 592 C CA . PHE A 1 74 ? 8.622 5.995 -13.153 1.00 97.19 74 PHE A CA 1
ATOM 593 C C . PHE A 1 74 ? 8.601 7.019 -12.015 1.00 97.19 74 PHE A C 1
ATOM 595 O O . PHE A 1 74 ? 7.921 6.786 -11.021 1.00 97.19 74 PHE A O 1
ATOM 602 N N . ALA A 1 75 ? 9.219 8.188 -12.209 1.00 96.56 75 ALA A N 1
ATOM 603 C CA . ALA A 1 75 ? 9.205 9.276 -11.231 1.00 96.56 75 ALA A CA 1
ATOM 604 C C . ALA A 1 75 ? 7.777 9.755 -10.902 1.00 96.56 75 ALA A C 1
ATOM 606 O O . ALA A 1 75 ? 7.450 10.017 -9.746 1.00 96.56 75 ALA A O 1
ATOM 607 N N . TYR A 1 76 ? 6.893 9.824 -11.902 1.00 96.56 76 TYR A N 1
ATOM 608 C CA . TYR A 1 76 ? 5.481 10.154 -11.691 1.00 96.56 76 TYR A CA 1
ATOM 609 C C . TYR A 1 76 ? 4.746 9.112 -10.832 1.00 96.56 76 TYR A C 1
ATOM 611 O O . TYR A 1 76 ? 3.974 9.467 -9.933 1.00 96.56 76 TYR A O 1
ATOM 619 N N . LEU A 1 77 ? 4.959 7.823 -11.116 1.00 96.50 77 LEU A N 1
ATOM 620 C CA . LEU A 1 77 ? 4.349 6.737 -10.351 1.00 96.50 77 LEU A CA 1
ATOM 621 C C . LEU A 1 77 ? 4.879 6.704 -8.918 1.00 96.50 77 LEU A C 1
ATOM 623 O O . LEU A 1 77 ? 4.083 6.577 -7.992 1.00 96.50 77 LEU A O 1
ATOM 627 N N . GLU A 1 78 ? 6.187 6.871 -8.736 1.00 95.06 78 GLU A N 1
ATOM 628 C CA . GLU A 1 78 ? 6.836 6.934 -7.426 1.00 95.06 78 GLU A CA 1
ATOM 629 C C . GLU A 1 78 ? 6.252 8.073 -6.579 1.00 95.06 78 GLU A C 1
ATOM 631 O O . GLU A 1 78 ? 5.718 7.815 -5.501 1.00 95.06 78 GLU A O 1
ATOM 636 N N . GLY A 1 79 ? 6.175 9.296 -7.117 1.00 95.62 79 GLY A N 1
ATOM 637 C CA . GLY A 1 79 ? 5.551 10.421 -6.409 1.00 95.62 79 GLY A CA 1
ATOM 638 C C . GLY A 1 79 ? 4.056 10.217 -6.112 1.00 95.62 79 GLY A C 1
ATOM 639 O O . GLY A 1 79 ? 3.548 10.658 -5.079 1.00 95.62 79 GLY A O 1
ATOM 640 N N . SER A 1 80 ? 3.328 9.511 -6.983 1.00 95.62 80 SER A N 1
ATOM 641 C CA . SER A 1 80 ? 1.919 9.167 -6.739 1.00 95.62 80 SER A CA 1
ATOM 642 C C . SER A 1 80 ? 1.761 8.162 -5.595 1.00 95.62 80 SER A C 1
ATOM 644 O O . SER A 1 80 ? 0.841 8.297 -4.784 1.00 95.62 80 SER A O 1
ATOM 646 N N . ILE A 1 81 ? 2.654 7.171 -5.514 1.00 95.50 81 ILE A N 1
ATOM 647 C CA . ILE A 1 81 ? 2.691 6.184 -4.429 1.00 95.50 81 ILE A CA 1
ATOM 648 C C . ILE A 1 81 ? 3.045 6.870 -3.110 1.00 95.50 81 ILE A C 1
ATOM 650 O O . ILE A 1 81 ? 2.324 6.672 -2.135 1.00 95.50 81 ILE A O 1
ATOM 654 N N . GLU A 1 82 ? 4.067 7.727 -3.089 1.00 92.31 82 GLU A N 1
ATOM 655 C CA . GLU A 1 82 ? 4.441 8.502 -1.899 1.00 92.31 82 GLU A CA 1
ATOM 656 C C . GLU A 1 82 ? 3.270 9.350 -1.384 1.00 92.31 82 GLU A C 1
ATOM 658 O O . GLU A 1 82 ? 2.983 9.376 -0.188 1.00 92.31 82 GLU A O 1
ATOM 663 N N . HIS A 1 83 ? 2.524 10.001 -2.282 1.00 90.44 83 HIS A N 1
ATOM 664 C CA . HIS A 1 83 ? 1.346 10.780 -1.902 1.00 90.44 83 HIS A CA 1
ATOM 665 C C . HIS A 1 83 ? 0.215 9.918 -1.312 1.00 90.44 83 HIS A C 1
ATOM 667 O O . HIS A 1 83 ? -0.469 10.345 -0.375 1.00 90.44 83 HIS A O 1
ATOM 673 N N . LEU A 1 84 ? -0.008 8.716 -1.851 1.00 89.56 84 LEU A N 1
ATOM 674 C CA . LEU A 1 84 ? -0.993 7.776 -1.310 1.00 89.56 84 LEU A CA 1
ATOM 675 C C . LEU A 1 84 ? -0.550 7.215 0.046 1.00 89.56 84 LEU A C 1
ATOM 677 O O . LEU A 1 84 ? -1.365 7.173 0.967 1.00 89.56 84 LEU A O 1
ATOM 681 N N . GLN A 1 85 ? 0.730 6.871 0.198 1.00 85.38 85 GLN A N 1
ATOM 682 C CA . GLN A 1 85 ? 1.315 6.437 1.468 1.00 85.38 85 GLN A CA 1
ATOM 683 C C . GLN A 1 85 ? 1.210 7.532 2.533 1.00 85.38 85 GLN A C 1
ATOM 685 O O . GLN A 1 85 ? 0.728 7.273 3.629 1.00 85.38 85 GLN A O 1
ATOM 690 N N . ALA A 1 86 ? 1.522 8.785 2.194 1.00 82.62 86 ALA A N 1
ATOM 691 C CA . ALA A 1 86 ? 1.398 9.907 3.121 1.00 82.62 86 ALA A CA 1
ATOM 692 C C . ALA A 1 86 ? -0.052 10.159 3.579 1.00 82.62 86 ALA A C 1
ATOM 694 O O . ALA A 1 86 ? -0.275 10.628 4.698 1.00 82.62 86 ALA A O 1
ATOM 695 N N . ARG A 1 87 ? -1.053 9.874 2.732 1.00 82.44 87 ARG A N 1
ATOM 696 C CA . ARG A 1 87 ? -2.467 9.906 3.144 1.00 82.44 87 ARG A CA 1
ATOM 697 C C . ARG A 1 87 ? -2.817 8.733 4.050 1.00 82.44 87 ARG A C 1
ATOM 699 O O . ARG A 1 87 ? -3.430 8.953 5.089 1.00 82.44 87 ARG A O 1
ATOM 706 N N . GLN A 1 88 ? -2.369 7.531 3.706 1.00 83.81 88 GLN A N 1
ATOM 707 C CA . GLN A 1 88 ? -2.574 6.348 4.533 1.00 83.81 88 GLN A CA 1
ATOM 708 C C . GLN A 1 88 ? -1.953 6.512 5.928 1.00 83.81 88 GLN A C 1
ATOM 710 O O . GLN A 1 88 ? -2.620 6.224 6.915 1.00 83.81 88 GLN A O 1
ATOM 715 N N . ASP A 1 89 ? -0.732 7.036 6.037 1.00 75.56 89 ASP A N 1
ATOM 716 C CA . ASP A 1 89 ? -0.060 7.261 7.322 1.00 75.56 89 ASP A CA 1
ATOM 717 C C . ASP A 1 89 ? -0.788 8.296 8.184 1.00 75.56 89 ASP A C 1
ATOM 719 O O . ASP A 1 89 ? -0.894 8.136 9.402 1.00 75.56 89 ASP A O 1
ATOM 723 N N . LYS A 1 90 ? -1.344 9.343 7.561 1.00 77.38 90 LYS A N 1
ATOM 724 C CA . LYS A 1 90 ? -2.196 10.312 8.263 1.00 77.38 90 LYS A CA 1
ATOM 725 C C . LYS A 1 90 ? -3.471 9.651 8.769 1.00 77.38 90 LYS A C 1
ATOM 727 O O . LYS A 1 90 ? -3.780 9.792 9.948 1.00 77.38 90 LYS A O 1
ATOM 732 N N . ASP A 1 91 ? -4.176 8.905 7.926 1.00 77.12 91 ASP A N 1
ATOM 733 C CA . ASP A 1 91 ? -5.431 8.250 8.303 1.00 77.12 91 ASP A CA 1
ATOM 734 C C . ASP A 1 91 ? -5.206 7.180 9.387 1.00 77.12 91 ASP A C 1
ATOM 736 O O . ASP A 1 91 ? -5.953 7.116 10.364 1.00 77.12 91 ASP A O 1
ATOM 740 N N . VAL A 1 92 ? -4.135 6.386 9.285 1.00 82.44 92 VAL A N 1
ATOM 741 C CA . VAL A 1 92 ? -3.717 5.428 10.323 1.00 82.44 92 VAL A CA 1
ATOM 742 C C . VAL A 1 92 ? -3.339 6.157 11.613 1.00 82.44 92 VAL A C 1
ATOM 744 O O . VAL A 1 92 ? -3.753 5.730 12.688 1.00 82.44 92 VAL A O 1
ATOM 747 N N . GLY A 1 93 ? -2.620 7.279 11.529 1.00 77.56 93 GLY A N 1
ATOM 748 C CA . GLY A 1 93 ? -2.248 8.096 12.683 1.00 77.56 93 GLY A CA 1
ATOM 749 C C . GLY A 1 93 ? -3.454 8.693 13.414 1.00 77.56 93 GLY A C 1
ATOM 750 O O . GLY A 1 93 ? -3.539 8.585 14.638 1.00 77.56 93 GLY A O 1
ATOM 751 N N . TYR A 1 94 ? -4.418 9.265 12.687 1.00 73.69 94 TYR A N 1
ATOM 752 C CA . TYR A 1 94 ? -5.661 9.786 13.268 1.00 73.69 94 TYR A CA 1
ATOM 753 C C . TYR A 1 94 ? -6.505 8.674 13.897 1.00 73.69 94 TYR A C 1
ATOM 755 O O . TYR A 1 94 ? -6.986 8.837 15.021 1.00 73.69 94 TYR A O 1
ATOM 763 N N . ASN A 1 95 ? -6.639 7.529 13.224 1.00 77.31 95 ASN A N 1
ATOM 764 C CA . ASN A 1 95 ? -7.390 6.390 13.749 1.00 77.31 95 ASN A CA 1
ATOM 765 C C . ASN A 1 95 ? -6.723 5.801 15.000 1.00 77.31 95 ASN A C 1
ATOM 767 O O . ASN A 1 95 ? -7.398 5.620 16.012 1.00 77.31 95 ASN A O 1
ATOM 771 N N . LEU A 1 96 ? -5.401 5.602 14.992 1.00 83.62 96 LEU A N 1
ATOM 772 C CA . LEU A 1 96 ? -4.648 5.124 16.154 1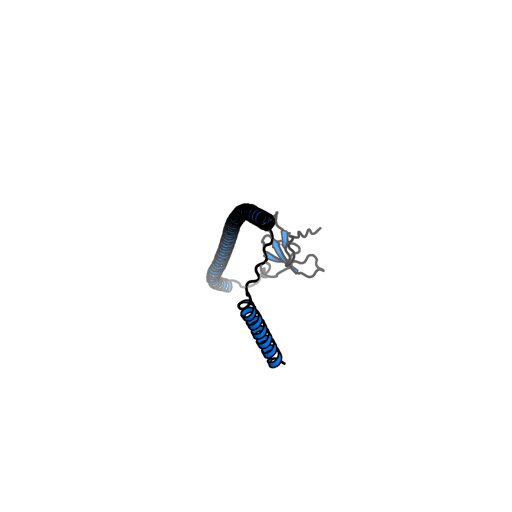.00 83.62 96 LEU A CA 1
ATOM 773 C C . LEU A 1 96 ? -4.720 6.115 17.320 1.00 83.62 96 LEU A C 1
ATOM 775 O O . LEU A 1 96 ? -4.904 5.703 18.462 1.00 83.62 96 LEU A O 1
ATOM 779 N N . TYR A 1 97 ? -4.631 7.420 17.050 1.00 78.56 97 TYR A N 1
ATOM 780 C CA . TYR A 1 97 ? -4.780 8.454 18.072 1.00 78.56 97 TYR A CA 1
ATOM 781 C C . TYR A 1 97 ? -6.192 8.460 18.669 1.00 78.56 97 TYR A C 1
ATOM 783 O O . TYR A 1 97 ? -6.340 8.508 19.891 1.00 78.56 97 TYR A O 1
ATOM 791 N N . SER A 1 98 ? -7.226 8.335 17.831 1.00 75.19 98 SER A N 1
ATOM 792 C CA . SER A 1 98 ? -8.615 8.227 18.288 1.00 75.19 98 SER A CA 1
ATOM 793 C C . SER A 1 98 ? -8.837 6.971 19.140 1.00 75.19 98 SER A C 1
ATOM 795 O O . SER A 1 98 ? -9.411 7.061 20.224 1.00 75.19 98 SER A O 1
ATOM 797 N N . GLN A 1 99 ? -8.278 5.827 18.731 1.00 78.69 99 GLN A N 1
ATOM 798 C CA . GLN A 1 99 ? -8.332 4.569 19.473 1.00 78.69 99 GLN A CA 1
ATOM 799 C C . GLN A 1 99 ? -7.554 4.658 20.795 1.00 78.69 99 GLN A C 1
ATOM 801 O O . GLN A 1 99 ? -8.022 4.187 21.832 1.00 78.69 99 GLN A O 1
ATOM 806 N N . GLN A 1 100 ? -6.390 5.310 20.792 1.00 82.44 100 GLN A N 1
ATOM 807 C CA . GLN A 1 100 ? -5.573 5.514 21.983 1.00 82.44 100 GLN A CA 1
ATOM 808 C C . GLN A 1 100 ? -6.264 6.442 22.988 1.00 82.44 100 GLN A C 1
ATOM 810 O O . GLN A 1 100 ? -6.286 6.118 24.176 1.00 82.44 100 GLN A O 1
ATOM 815 N N . ILE A 1 101 ? -6.865 7.553 22.543 1.00 82.38 101 ILE A N 1
ATOM 816 C CA . ILE A 1 101 ? -7.688 8.422 23.401 1.00 82.38 101 ILE A CA 1
ATOM 817 C C . ILE A 1 101 ? -8.857 7.636 23.981 1.00 82.38 101 ILE A C 1
ATOM 819 O O . ILE A 1 101 ? -9.088 7.711 25.186 1.00 82.38 101 ILE A O 1
ATOM 823 N N . HIS A 1 102 ? -9.559 6.864 23.152 1.00 81.81 102 HIS A N 1
ATOM 824 C CA . HIS A 1 102 ? -10.702 6.074 23.593 1.00 81.81 102 HIS A CA 1
ATOM 825 C C . HIS A 1 102 ? -10.298 5.072 24.683 1.00 81.81 102 HIS A C 1
ATOM 827 O O . HIS A 1 102 ? -10.925 5.026 25.738 1.00 81.81 102 HIS A O 1
ATOM 833 N N . SER A 1 103 ? -9.177 4.362 24.499 1.00 82.25 103 SER A N 1
ATOM 834 C CA . SER A 1 103 ? -8.636 3.461 25.527 1.00 82.25 103 SER A CA 1
ATOM 835 C C . SER A 1 103 ? -8.265 4.196 26.821 1.00 82.25 103 SER A C 1
ATOM 837 O O . SER A 1 103 ? -8.584 3.729 27.912 1.00 82.25 103 SER A O 1
ATOM 839 N N . ARG A 1 104 ? -7.644 5.382 26.724 1.00 83.44 104 ARG A N 1
ATOM 840 C CA . ARG A 1 104 ? -7.262 6.182 27.895 1.00 83.44 104 ARG A CA 1
ATOM 841 C C . ARG A 1 104 ? -8.485 6.664 28.663 1.00 83.44 104 ARG A C 1
ATOM 843 O O . ARG A 1 104 ? -8.475 6.583 29.886 1.00 83.44 104 ARG A O 1
ATOM 850 N N . PHE A 1 105 ? -9.524 7.107 27.961 1.00 84.62 105 PHE A N 1
ATOM 851 C CA . PHE A 1 105 ? -10.780 7.538 28.567 1.00 84.62 105 PHE A CA 1
ATOM 852 C C . PHE A 1 105 ? -11.432 6.398 29.362 1.00 84.62 105 PHE A C 1
ATOM 854 O O . PHE A 1 105 ? -11.687 6.574 30.550 1.00 84.62 105 PHE A O 1
ATOM 861 N N . TYR A 1 106 ? -11.565 5.204 28.772 1.00 73.62 106 TYR A N 1
ATOM 862 C CA . TYR A 1 106 ? -12.108 4.041 29.484 1.00 73.62 106 TYR A CA 1
ATOM 863 C C . TYR A 1 106 ? -11.252 3.610 30.676 1.00 73.62 106 TYR A C 1
ATOM 865 O O . TYR A 1 106 ? -11.786 3.384 31.755 1.00 73.62 106 TYR A O 1
ATOM 873 N N . THR A 1 107 ? -9.921 3.556 30.533 1.00 71.88 107 THR A N 1
ATOM 874 C CA . THR A 1 107 ? -9.049 3.214 31.675 1.00 71.88 107 THR A CA 1
ATOM 875 C C . THR A 1 107 ? -9.104 4.259 32.790 1.00 71.88 107 THR A C 1
ATOM 877 O O . THR A 1 107 ? -8.874 3.931 33.952 1.00 71.88 107 THR A O 1
ATOM 880 N N . GLN A 1 108 ? -9.385 5.526 32.471 1.00 76.69 108 GLN A N 1
ATOM 881 C CA . GLN A 1 108 ? -9.557 6.573 33.474 1.00 76.69 108 GLN A CA 1
ATOM 882 C C . GLN A 1 108 ? -10.921 6.475 34.166 1.00 76.69 108 GLN A C 1
ATOM 884 O O . GLN A 1 108 ? -10.993 6.666 35.379 1.00 76.69 108 GLN A O 1
ATOM 889 N N . GLU A 1 109 ? -11.971 6.129 33.427 1.00 74.69 109 GLU A N 1
ATOM 890 C CA . GLU A 1 109 ? -13.311 5.869 33.960 1.00 74.69 109 GLU A CA 1
ATOM 891 C C . GLU A 1 109 ? -13.332 4.627 34.871 1.00 74.69 109 GLU A C 1
ATOM 893 O O . GLU A 1 109 ? -13.888 4.663 35.971 1.00 74.69 109 GLU A O 1
ATOM 898 N N . GLU A 1 110 ? -12.626 3.562 34.485 1.00 75.81 110 GLU A N 1
ATOM 899 C CA . GLU A 1 110 ? -12.428 2.354 35.294 1.00 75.81 110 GLU A CA 1
ATOM 900 C C . GLU A 1 110 ? -11.642 2.654 36.581 1.00 75.81 110 GLU A C 1
ATOM 902 O O . GLU A 1 110 ? -12.035 2.251 37.675 1.00 75.81 110 GLU A O 1
ATOM 907 N N . LYS A 1 111 ? -10.569 3.452 36.492 1.00 76.19 111 LYS A N 1
ATOM 908 C CA . LYS A 1 111 ? -9.823 3.895 37.682 1.00 76.19 111 LYS A CA 1
ATOM 909 C C . LYS A 1 111 ? -10.674 4.752 38.614 1.00 76.19 111 LYS A C 1
ATOM 911 O O . LYS A 1 111 ? -10.565 4.607 39.829 1.00 76.19 111 LYS A O 1
ATOM 916 N N . LEU A 1 112 ? -11.506 5.641 38.070 1.00 77.50 112 LEU A N 1
ATOM 917 C CA . LEU A 1 112 ? -12.382 6.492 38.871 1.00 77.50 112 LEU A CA 1
ATOM 918 C C . LEU A 1 112 ? -13.452 5.659 39.581 1.00 77.50 112 LEU A C 1
ATOM 920 O O . LEU A 1 112 ? -13.631 5.807 40.785 1.00 77.50 112 LEU A O 1
ATOM 924 N N . THR A 1 113 ? -14.098 4.734 38.871 1.00 67.44 113 THR A N 1
ATOM 925 C CA . THR A 1 113 ? -15.098 3.828 39.456 1.00 67.44 113 THR A CA 1
ATOM 926 C C . THR A 1 113 ? -14.488 2.912 40.512 1.00 67.44 113 THR A C 1
ATOM 928 O O . THR A 1 113 ? -15.060 2.786 41.594 1.00 67.44 113 THR A O 1
ATOM 931 N N . GLN A 1 114 ? -13.293 2.362 40.277 1.00 74.81 114 GLN A N 1
ATOM 932 C CA . GLN A 1 114 ? -12.578 1.572 41.279 1.00 74.81 114 GLN A CA 1
ATOM 933 C C . GLN A 1 114 ? -12.229 2.404 42.521 1.00 74.81 114 GLN A C 1
ATOM 935 O O . GLN A 1 114 ? -12.453 1.945 43.637 1.00 74.81 114 GLN A O 1
ATOM 940 N N . HIS A 1 115 ? -11.748 3.640 42.356 1.00 70.75 115 HIS A N 1
ATOM 941 C CA . HIS A 1 115 ? -11.416 4.525 43.479 1.00 70.75 115 HIS A CA 1
ATOM 942 C C . HIS A 1 115 ? -12.662 5.004 44.245 1.00 70.75 115 HIS A C 1
ATOM 944 O O . HIS A 1 115 ? -12.606 5.193 45.458 1.00 70.75 115 HIS A O 1
ATOM 950 N N . THR A 1 116 ? -13.802 5.175 43.568 1.00 69.69 116 THR A N 1
ATOM 951 C CA . THR A 1 116 ? -15.088 5.496 44.204 1.00 69.69 116 THR A CA 1
ATOM 952 C C . THR A 1 116 ? -15.641 4.306 44.978 1.00 69.69 116 THR A C 1
ATOM 954 O O . THR A 1 116 ? -16.050 4.475 46.121 1.00 69.69 116 THR A O 1
ATOM 957 N N . VAL A 1 117 ? -15.604 3.095 44.412 1.00 69.62 117 VAL A N 1
ATOM 958 C CA . VAL A 1 117 ? -15.936 1.863 45.151 1.00 69.62 117 VAL A CA 1
ATOM 959 C C . VAL A 1 117 ? -14.995 1.702 46.345 1.00 69.62 117 VAL A C 1
ATOM 961 O O . VAL A 1 117 ? -15.446 1.320 47.423 1.00 69.62 117 VAL A O 1
ATOM 964 N N . SER A 1 118 ? -13.721 2.075 46.173 1.00 71.06 118 SER A N 1
ATOM 965 C CA . SER A 1 118 ? -12.709 1.994 47.218 1.00 71.06 118 SER A CA 1
ATOM 966 C C . SER A 1 118 ? -13.009 2.917 48.404 1.00 71.06 118 SER A C 1
ATOM 968 O O . SER A 1 118 ? -13.145 2.490 49.545 1.00 71.06 118 SER A O 1
ATOM 970 N N . ALA A 1 119 ? -13.196 4.204 48.120 1.00 67.62 119 ALA A N 1
ATOM 971 C CA . ALA A 1 119 ? -13.511 5.205 49.135 1.00 67.62 119 ALA A CA 1
ATOM 972 C C . ALA A 1 119 ? -14.879 4.958 49.796 1.00 67.62 119 ALA A C 1
ATOM 974 O O . ALA A 1 119 ? -15.062 5.196 50.993 1.00 67.62 119 ALA A O 1
ATOM 975 N N . ASN A 1 120 ? -15.846 4.449 49.028 1.00 65.31 120 ASN A N 1
ATOM 976 C CA . ASN A 1 120 ? -17.150 4.090 49.562 1.00 65.31 120 ASN A CA 1
ATOM 977 C C . ASN A 1 120 ? -17.059 2.885 50.507 1.00 65.31 120 ASN A C 1
ATOM 979 O O . ASN A 1 120 ? -17.736 2.919 51.531 1.00 65.31 120 ASN A O 1
ATOM 983 N N . TYR A 1 121 ? -16.225 1.864 50.237 1.00 61.69 121 TYR A N 1
ATOM 984 C CA . TYR A 1 121 ? -16.047 0.768 51.202 1.00 61.69 121 TYR A CA 1
ATOM 985 C C . TYR A 1 121 ? -15.429 1.274 52.509 1.00 61.69 121 TYR A C 1
ATOM 987 O O . TYR A 1 121 ? -15.905 0.877 53.560 1.00 61.69 121 TYR A O 1
ATOM 995 N N . GLU A 1 122 ? -14.457 2.196 52.482 1.00 61.97 122 GLU A N 1
ATOM 996 C CA . GLU A 1 122 ? -13.840 2.747 53.709 1.00 61.97 122 GLU A CA 1
ATOM 997 C C . GLU A 1 122 ? -14.844 3.555 54.546 1.00 61.97 122 GLU A C 1
ATOM 999 O O . GLU A 1 122 ? -14.874 3.492 55.778 1.00 61.97 122 GLU A O 1
ATOM 1004 N N . THR A 1 123 ? -15.721 4.295 53.868 1.00 62.12 123 THR A N 1
ATOM 1005 C CA . THR A 1 123 ? -16.778 5.084 54.517 1.00 62.12 123 THR A CA 1
ATOM 1006 C C . THR A 1 123 ? -17.883 4.187 55.092 1.00 62.12 123 THR A C 1
ATOM 1008 O O . THR A 1 123 ? -18.455 4.480 56.142 1.00 62.12 123 THR A O 1
ATOM 1011 N N . VAL A 1 124 ? -18.184 3.074 54.420 1.00 61.38 124 VAL A N 1
ATOM 1012 C CA . VAL A 1 124 ? -19.167 2.080 54.870 1.00 61.38 124 VAL A CA 1
ATOM 1013 C C . VAL A 1 124 ? -18.609 1.240 56.026 1.00 61.38 124 VAL A C 1
ATOM 1015 O O . VAL A 1 124 ? -19.303 1.043 57.015 1.00 61.38 124 VAL A O 1
ATOM 1018 N N . ASP A 1 125 ? -17.343 0.836 55.975 1.00 58.78 125 ASP A N 1
ATOM 1019 C CA . ASP A 1 125 ? -16.675 0.073 57.039 1.00 58.78 125 ASP A CA 1
ATOM 1020 C C . ASP A 1 125 ? -16.599 0.887 58.347 1.00 58.78 125 ASP A C 1
ATOM 1022 O O . ASP A 1 125 ? -17.035 0.437 59.405 1.00 58.78 125 ASP A O 1
ATOM 1026 N N . SER A 1 126 ? -16.221 2.169 58.256 1.00 63.28 126 SER A N 1
ATOM 1027 C CA . SER A 1 126 ? -16.185 3.085 59.413 1.00 63.28 126 SER A CA 1
ATOM 1028 C C . SER A 1 126 ? -17.559 3.459 59.994 1.00 63.28 126 SER A C 1
ATOM 1030 O O . SER A 1 126 ? -17.636 3.961 61.119 1.00 63.28 126 SER A O 1
ATOM 1032 N N . THR A 1 127 ? -18.656 3.217 59.266 1.00 59.66 127 THR A N 1
ATOM 1033 C CA . THR A 1 127 ? -20.028 3.467 59.744 1.00 59.66 127 THR A CA 1
ATOM 1034 C C . THR A 1 127 ? -20.754 2.204 60.209 1.00 59.66 127 THR A C 1
ATOM 1036 O O . THR A 1 127 ? -21.671 2.314 61.027 1.00 59.66 127 THR A O 1
ATOM 1039 N N . ILE A 1 128 ? -20.342 1.012 59.764 1.00 61.41 128 ILE A N 1
ATOM 1040 C CA . ILE A 1 128 ? -20.950 -0.272 60.145 1.00 61.41 128 ILE A CA 1
ATOM 1041 C C . ILE A 1 128 ? -20.602 -0.661 61.587 1.00 61.41 128 ILE A C 1
ATOM 1043 O O . ILE A 1 128 ? -21.509 -1.009 62.349 1.00 61.41 128 ILE A O 1
ATOM 1047 N N . ASP A 1 129 ? -19.341 -0.536 62.000 1.00 61.06 129 ASP A N 1
ATOM 1048 C CA . ASP A 1 129 ? -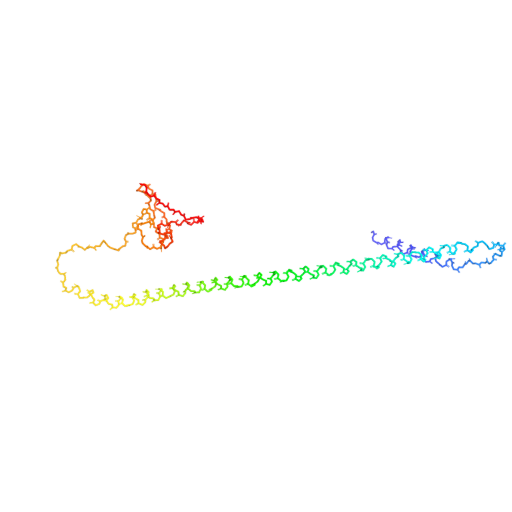18.886 -0.904 63.350 1.00 61.06 129 ASP A CA 1
ATOM 1049 C C . ASP A 1 129 ? -19.688 -0.242 64.496 1.00 61.06 129 ASP A C 1
ATOM 1051 O O . ASP A 1 129 ? -20.178 -0.953 65.385 1.00 61.06 129 ASP A O 1
ATOM 1055 N N . PRO A 1 130 ? -19.934 1.086 64.495 1.00 60.97 130 PRO A N 1
ATOM 1056 C CA . PRO A 1 130 ? -20.723 1.724 65.550 1.00 60.97 130 PRO A CA 1
ATOM 1057 C C . PRO A 1 130 ? -22.232 1.428 65.460 1.00 60.97 130 PRO A C 1
ATOM 1059 O O . PRO A 1 130 ? -22.941 1.551 66.463 1.00 60.97 130 PRO A O 1
ATOM 1062 N N . VAL A 1 131 ? -22.755 1.052 64.285 1.00 60.56 131 VAL A N 1
ATOM 1063 C CA . VAL A 1 131 ? -24.182 0.732 64.085 1.00 60.56 131 VAL A CA 1
ATOM 1064 C C . VAL A 1 131 ? -24.495 -0.700 64.523 1.00 60.56 131 VAL A C 1
ATOM 1066 O O . VAL A 1 131 ? -25.498 -0.910 65.206 1.00 60.56 131 VAL A O 1
ATOM 1069 N N . ILE A 1 132 ? -23.616 -1.666 64.235 1.00 59.97 132 ILE A N 1
ATOM 1070 C CA . ILE A 1 132 ? -23.720 -3.043 64.748 1.00 59.97 132 ILE A CA 1
ATOM 1071 C C . ILE A 1 132 ? -23.652 -3.046 66.282 1.00 59.97 132 ILE A C 1
ATOM 1073 O O . ILE A 1 132 ? -24.443 -3.725 66.941 1.00 59.97 132 ILE A O 1
ATOM 1077 N N . GLN A 1 133 ? -22.776 -2.224 66.869 1.00 59.91 133 GLN A N 1
ATOM 1078 C CA . GLN A 1 133 ? -22.679 -2.085 68.322 1.00 59.91 133 GLN A CA 1
ATOM 1079 C C . GLN A 1 133 ? -23.959 -1.504 68.953 1.00 59.91 133 GLN A C 1
ATOM 1081 O O . GLN A 1 133 ? -24.338 -1.914 70.050 1.00 59.91 133 GLN A O 1
ATOM 1086 N N . LYS A 1 134 ? -24.655 -0.591 68.257 1.00 58.66 134 LYS A N 1
ATOM 1087 C CA . LYS A 1 134 ? -25.943 -0.027 68.704 1.00 58.66 134 LYS A CA 1
ATOM 1088 C C . LYS A 1 134 ? -27.122 -0.990 68.534 1.00 58.66 134 LYS A C 1
ATOM 1090 O O . LYS A 1 134 ? -28.006 -0.997 69.385 1.00 58.66 134 LYS A O 1
ATOM 1095 N N . LEU A 1 135 ? -27.142 -1.809 67.481 1.00 53.59 135 LEU A N 1
ATOM 1096 C CA . LEU A 1 135 ? -28.217 -2.783 67.234 1.00 53.59 135 LEU A CA 1
ATOM 1097 C C . LEU A 1 135 ? -28.181 -3.961 68.222 1.00 53.59 135 LEU A C 1
ATOM 1099 O O . LEU A 1 135 ? -29.230 -4.407 68.683 1.00 53.59 135 LEU A O 1
ATOM 1103 N N . ASN A 1 136 ? -26.989 -4.394 68.643 1.00 50.72 136 ASN A N 1
ATOM 1104 C CA . ASN A 1 136 ? -26.830 -5.484 69.615 1.00 50.72 136 ASN A CA 1
ATOM 1105 C C . ASN A 1 136 ? -27.227 -5.110 71.056 1.00 50.72 136 ASN A C 1
ATOM 1107 O O . ASN A 1 136 ? -27.338 -5.990 71.904 1.00 50.72 136 ASN A O 1
ATOM 1111 N N . GLN A 1 137 ? -27.454 -3.826 71.349 1.00 51.44 137 GLN A N 1
ATOM 1112 C CA . GLN A 1 137 ? -27.916 -3.364 72.664 1.00 51.44 137 GLN A CA 1
ATOM 1113 C C . GLN A 1 137 ? -29.448 -3.259 72.765 1.00 51.44 137 GLN A C 1
ATOM 1115 O O . GLN A 1 137 ? -29.955 -2.975 73.847 1.00 51.44 137 GLN A O 1
ATOM 1120 N N . SER A 1 138 ? -30.193 -3.470 71.668 1.00 52.88 138 SER A N 1
ATOM 1121 C CA . SER A 1 138 ? -31.629 -3.151 71.608 1.00 52.88 138 SER A CA 1
ATOM 1122 C C . SER A 1 138 ? -32.549 -4.253 71.066 1.00 52.88 138 SER A C 1
ATOM 1124 O O . SER A 1 138 ? -33.762 -4.049 71.118 1.00 52.88 138 SER A O 1
ATOM 1126 N N . PHE A 1 139 ? -32.059 -5.391 70.567 1.00 39.88 139 PHE A N 1
ATOM 1127 C CA . PHE A 1 139 ? -32.941 -6.389 69.944 1.00 39.88 139 PHE A CA 1
ATOM 1128 C C . PHE A 1 139 ? -32.984 -7.712 70.709 1.00 39.88 139 PHE A C 1
ATOM 1130 O O . PHE A 1 139 ? -32.257 -8.661 70.424 1.00 39.88 139 PHE A O 1
ATOM 1137 N N . ASP A 1 140 ? -33.877 -7.735 71.695 1.00 45.19 140 ASP A N 1
ATOM 1138 C CA . ASP A 1 140 ? -34.382 -8.938 72.339 1.00 45.19 140 ASP A CA 1
ATOM 1139 C C . ASP A 1 140 ? -35.648 -9.398 71.590 1.00 45.19 140 ASP A C 1
ATOM 1141 O O . ASP A 1 140 ? -36.598 -8.633 71.425 1.00 45.19 140 ASP A O 1
ATOM 1145 N N . SER A 1 141 ? -35.656 -10.665 71.175 1.00 43.97 141 SER A N 1
ATOM 1146 C CA . SER A 1 141 ? -36.808 -11.474 70.737 1.00 43.97 141 SER A CA 1
ATOM 1147 C C . SER A 1 141 ? -37.580 -11.118 69.436 1.00 43.97 141 SER A C 1
ATOM 1149 O O . SER A 1 141 ? -38.136 -10.044 69.245 1.00 43.97 141 SER A O 1
ATOM 1151 N N . HIS A 1 142 ? -37.706 -12.146 68.584 1.00 45.62 142 HIS A N 1
ATOM 1152 C CA . HIS A 1 142 ? -38.693 -12.336 67.508 1.00 45.62 142 HIS A CA 1
ATOM 1153 C C . HIS A 1 142 ? -38.711 -11.356 66.327 1.00 45.62 142 HIS A C 1
ATOM 1155 O O . HIS A 1 142 ? -39.554 -10.468 66.255 1.00 45.62 142 HIS A O 1
ATOM 1161 N N . THR A 1 143 ? -37.917 -11.634 65.287 1.00 36.62 143 THR A N 1
ATOM 1162 C CA . THR A 1 143 ? -38.381 -11.503 63.889 1.00 36.62 143 THR A CA 1
ATOM 1163 C C . THR A 1 143 ? -37.427 -12.204 62.919 1.00 36.62 143 THR A C 1
ATOM 1165 O O . THR A 1 143 ? -36.224 -11.965 62.924 1.00 36.62 143 THR A O 1
ATOM 1168 N N . GLU A 1 144 ? -37.990 -13.097 62.104 1.00 44.31 144 GLU A N 1
ATOM 1169 C CA . GLU A 1 144 ? -37.398 -13.689 60.894 1.00 44.31 144 GLU A CA 1
ATOM 1170 C C . GLU A 1 144 ? -36.696 -12.612 60.039 1.00 44.31 144 GLU A C 1
ATOM 1172 O O . GLU A 1 144 ? -37.344 -11.625 59.667 1.00 44.31 144 GLU A O 1
ATOM 1177 N N . PRO A 1 145 ? -35.394 -12.744 59.729 1.00 39.03 145 PRO A N 1
ATOM 1178 C CA . PRO A 1 145 ? -34.699 -11.736 58.954 1.00 39.03 145 PRO A CA 1
ATOM 1179 C C . PRO A 1 145 ? -34.943 -11.957 57.459 1.00 39.03 145 PRO A C 1
ATOM 1181 O O . PRO A 1 145 ? -34.603 -12.993 56.892 1.00 39.03 145 PRO A O 1
ATOM 1184 N N . LEU A 1 146 ? -35.478 -10.913 56.823 1.00 37.59 146 LEU A N 1
ATOM 1185 C CA . LEU A 1 146 ? -35.560 -10.672 55.381 1.00 37.59 146 LEU A CA 1
ATOM 1186 C C . LEU A 1 146 ? -34.175 -10.750 54.702 1.00 37.59 146 LEU A C 1
ATOM 1188 O O . LEU A 1 146 ? -33.638 -9.753 54.222 1.00 37.59 146 LEU A O 1
ATOM 1192 N N . VAL A 1 147 ? -33.590 -11.941 54.605 1.00 38.38 147 VAL A N 1
ATOM 1193 C CA . VAL A 1 147 ? -32.427 -12.233 53.757 1.00 38.38 147 VAL A CA 1
ATOM 1194 C C . VAL A 1 147 ? -32.948 -12.613 52.370 1.00 38.38 147 VAL A C 1
ATOM 1196 O O . VAL A 1 147 ? -32.811 -13.732 51.891 1.00 38.38 147 VAL A O 1
ATOM 1199 N N . THR A 1 148 ? -33.634 -11.681 51.711 1.00 40.50 148 THR A N 1
ATOM 1200 C CA . THR A 1 148 ? -34.086 -11.855 50.319 1.00 40.50 148 THR A CA 1
ATOM 1201 C C . THR A 1 148 ? -33.829 -10.589 49.519 1.00 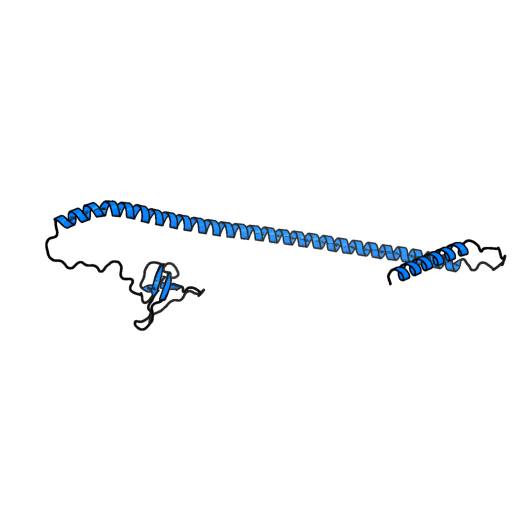40.50 148 THR A C 1
ATOM 1203 O O . THR A 1 148 ? -34.736 -10.017 48.916 1.00 40.50 148 THR A O 1
ATOM 1206 N N . ARG A 1 149 ? -32.588 -10.086 49.538 1.00 39.84 149 ARG A N 1
ATOM 1207 C CA . ARG A 1 149 ? -32.242 -8.972 48.641 1.00 39.84 149 ARG A CA 1
ATOM 1208 C C . ARG A 1 149 ? -30.827 -8.942 48.073 1.00 39.84 149 ARG A C 1
ATOM 1210 O O . ARG A 1 149 ? -30.632 -8.253 47.082 1.00 39.84 149 ARG A O 1
ATOM 1217 N N . TYR A 1 150 ? -29.868 -9.713 48.581 1.00 35.72 150 TYR A N 1
ATOM 1218 C CA . TYR A 1 150 ? -28.519 -9.715 48.009 1.00 35.72 150 TYR A CA 1
ATOM 1219 C C . TYR A 1 150 ? -27.899 -11.113 48.096 1.00 35.72 150 TYR A C 1
ATOM 1221 O O . TYR A 1 150 ? -27.647 -11.599 49.192 1.00 35.72 150 TYR A O 1
ATOM 1229 N N . GLY A 1 151 ? -27.645 -11.758 46.951 1.00 44.69 151 GLY A N 1
ATOM 1230 C CA . GLY A 1 151 ? -26.520 -12.699 46.864 1.00 44.69 151 GLY A CA 1
ATOM 1231 C C . GLY A 1 151 ? -26.748 -14.138 46.399 1.00 44.69 151 GLY A C 1
ATOM 1232 O O . GLY A 1 151 ? -25.754 -14.851 46.305 1.00 44.69 151 GLY A O 1
ATOM 1233 N N . LEU A 1 152 ? -27.957 -14.590 46.042 1.00 41.50 152 LEU A N 1
ATOM 1234 C CA . LEU A 1 152 ? -28.099 -15.884 45.355 1.00 41.50 152 LEU A CA 1
ATOM 1235 C C . LEU A 1 152 ? -28.228 -15.646 43.848 1.00 41.50 152 LEU A C 1
ATOM 1237 O O . LEU A 1 152 ? -29.248 -15.149 43.371 1.00 41.50 152 LEU A O 1
ATOM 1241 N N . ARG A 1 153 ? -27.144 -15.949 43.127 1.00 55.22 153 ARG A N 1
ATOM 1242 C CA . ARG A 1 153 ? -26.952 -15.817 41.673 1.00 55.22 153 ARG A CA 1
ATOM 1243 C C . ARG A 1 153 ? -27.916 -16.764 40.938 1.00 55.22 153 ARG A C 1
ATOM 1245 O O . ARG A 1 153 ? -27.512 -17.803 40.430 1.00 55.22 153 ARG A O 1
ATOM 1252 N N . SER A 1 154 ? -29.206 -16.448 40.974 1.00 66.69 154 SER A N 1
ATOM 1253 C CA . SER A 1 154 ? -30.234 -17.134 40.196 1.00 66.69 154 SER A CA 1
ATOM 1254 C C . SER A 1 154 ? -29.983 -16.852 38.719 1.00 66.69 154 SER A C 1
ATOM 1256 O O . SER A 1 154 ? -29.670 -15.725 38.331 1.00 66.69 154 SER A O 1
ATOM 1258 N N . SER A 1 155 ? -30.032 -17.903 37.907 1.00 81.25 155 SER A N 1
ATOM 1259 C CA . SER A 1 155 ? -29.952 -17.788 36.460 1.00 81.25 155 SER A CA 1
ATOM 1260 C C . SER A 1 155 ? -31.148 -16.978 35.955 1.00 81.25 155 SER A C 1
ATOM 1262 O O . SER A 1 155 ? -32.287 -17.214 36.357 1.00 81.25 155 SER A O 1
ATOM 1264 N N . ILE A 1 156 ? -30.889 -16.003 35.086 1.00 86.94 156 ILE A N 1
ATOM 1265 C CA . ILE A 1 156 ? -31.937 -15.218 34.419 1.00 86.94 156 ILE A CA 1
ATOM 1266 C C . ILE A 1 156 ? -32.376 -15.943 33.147 1.00 86.94 156 ILE A C 1
ATOM 1268 O O . ILE A 1 156 ? -31.580 -16.663 32.542 1.00 86.94 156 ILE A O 1
ATOM 1272 N N . LYS A 1 157 ? -33.618 -15.764 32.694 1.00 87.31 157 LYS A N 1
ATOM 1273 C CA . LYS A 1 157 ? -34.077 -16.445 31.466 1.00 87.31 157 LYS A CA 1
ATOM 1274 C C . LYS A 1 157 ? -33.715 -15.678 30.203 1.00 87.31 157 LYS A C 1
ATOM 1276 O O . LYS A 1 157 ? -33.574 -16.265 29.131 1.00 87.31 157 LYS A O 1
ATOM 1281 N N . SER A 1 158 ? -33.570 -14.361 30.318 1.00 87.94 158 SER A N 1
ATOM 1282 C CA . SER A 1 158 ? -33.230 -13.483 29.204 1.00 87.94 158 SER A CA 1
ATOM 1283 C C . SER A 1 158 ? -32.579 -12.196 29.692 1.00 87.94 158 SER A C 1
ATOM 1285 O O . SER A 1 158 ? -32.919 -11.675 30.752 1.00 87.94 158 SER A O 1
ATOM 1287 N N . CYS A 1 159 ? -31.717 -11.612 28.857 1.00 88.25 159 CYS A N 1
ATOM 1288 C CA . CYS A 1 159 ? -31.146 -10.291 29.096 1.00 88.25 159 CYS A CA 1
ATOM 1289 C C . CYS A 1 159 ? -32.214 -9.196 29.225 1.00 88.25 159 CYS A C 1
ATOM 1291 O O . CYS A 1 159 ? -31.938 -8.148 29.786 1.00 88.25 159 CYS A O 1
ATOM 1293 N N . LYS A 1 160 ? -33.450 -9.410 28.763 1.00 88.75 160 LYS A N 1
ATOM 1294 C CA . LYS A 1 160 ? -34.537 -8.440 28.968 1.00 88.75 160 LYS A CA 1
ATOM 1295 C C . LYS A 1 160 ? -34.966 -8.292 30.440 1.00 88.75 160 LYS A C 1
ATOM 1297 O O . LYS A 1 160 ? -35.624 -7.318 30.781 1.00 88.75 160 LYS A O 1
ATOM 1302 N N . GLU A 1 161 ? -34.623 -9.249 31.301 1.00 86.50 161 GLU A N 1
ATOM 1303 C CA . GLU A 1 161 ? -34.988 -9.241 32.728 1.00 86.50 161 GLU A CA 1
ATOM 1304 C C . GLU A 1 161 ? -34.067 -8.356 33.581 1.00 86.50 161 GLU A C 1
ATOM 1306 O O . GLU A 1 161 ? -34.367 -8.087 34.743 1.00 86.50 161 GLU A O 1
ATOM 1311 N N . VAL A 1 162 ? -32.949 -7.900 33.013 1.00 84.19 162 VAL A N 1
ATOM 1312 C CA . VAL A 1 162 ? -31.946 -7.086 33.701 1.00 84.19 162 VAL A CA 1
ATOM 1313 C C . VAL A 1 162 ? -31.845 -5.701 33.075 1.00 84.19 162 VAL A C 1
ATOM 1315 O O . VAL A 1 162 ? -32.100 -5.514 31.890 1.00 84.19 162 VAL A O 1
ATOM 1318 N N . TYR A 1 163 ? -31.437 -4.726 33.884 1.00 85.44 163 TYR A N 1
ATOM 1319 C CA . TYR A 1 163 ? -31.340 -3.319 33.475 1.00 85.44 163 TYR A CA 1
ATOM 1320 C C . TYR A 1 163 ? -29.903 -2.850 33.234 1.00 85.44 163 TYR A C 1
ATOM 1322 O O . TYR A 1 163 ? -29.695 -1.754 32.726 1.00 85.44 163 TYR A O 1
ATOM 1330 N N . VAL A 1 164 ? -28.911 -3.659 33.611 1.00 83.88 164 VAL A N 1
ATOM 1331 C CA . VAL A 1 164 ? -27.490 -3.299 33.549 1.00 83.88 164 VAL A CA 1
ATOM 1332 C C . VAL A 1 164 ? -26.780 -4.189 32.535 1.00 83.88 164 VAL A C 1
ATOM 1334 O O . VAL A 1 164 ? -27.039 -5.393 32.481 1.00 83.88 164 VAL A O 1
ATOM 1337 N N . SER A 1 165 ? -25.886 -3.602 31.733 1.00 86.62 165 SER A N 1
ATOM 1338 C CA . SER A 1 165 ? -25.024 -4.373 30.838 1.00 86.62 165 SER A CA 1
ATOM 1339 C C . SER A 1 165 ? -23.899 -5.043 31.629 1.00 86.62 165 SER A C 1
ATOM 1341 O O . SER A 1 165 ? -23.032 -4.361 32.176 1.00 86.62 165 SER A O 1
ATOM 1343 N N . ALA A 1 166 ? -23.915 -6.369 31.718 1.00 86.25 166 ALA A N 1
ATOM 1344 C CA . ALA A 1 166 ? -22.923 -7.160 32.444 1.00 86.25 166 ALA A CA 1
ATOM 1345 C C . ALA A 1 166 ? -22.983 -8.630 32.009 1.00 86.25 166 ALA A C 1
ATOM 1347 O O . ALA A 1 166 ? -23.823 -9.025 31.201 1.00 86.25 166 ALA A O 1
ATOM 1348 N N . VAL A 1 167 ? -22.089 -9.446 32.559 1.00 85.75 167 VAL A N 1
ATOM 1349 C CA . VAL A 1 167 ? -22.087 -10.894 32.351 1.00 85.75 167 VAL A CA 1
ATOM 1350 C C . VAL A 1 167 ? -23.031 -11.577 33.347 1.00 85.75 167 VAL A C 1
ATOM 1352 O O . VAL A 1 167 ? -22.928 -11.365 34.558 1.00 85.75 167 VAL A O 1
ATOM 1355 N N . TYR A 1 168 ? -23.939 -12.410 32.837 1.00 85.62 168 TYR A N 1
ATOM 1356 C CA . TYR A 1 168 ? -24.950 -13.129 33.613 1.00 85.62 168 TYR A CA 1
ATOM 1357 C C . TYR A 1 168 ? -24.964 -14.622 33.277 1.00 85.62 168 TYR A C 1
ATOM 1359 O O . TYR A 1 168 ? -24.605 -15.034 32.176 1.00 85.62 168 TYR A O 1
ATOM 1367 N N . TRP A 1 169 ? -25.445 -15.427 34.227 1.00 87.56 169 TRP A N 1
ATOM 1368 C CA . TRP A 1 169 ? -25.795 -16.825 33.989 1.00 87.56 169 TRP A CA 1
ATOM 1369 C C . TRP A 1 169 ? -27.210 -16.899 33.428 1.00 87.56 169 TRP A C 1
ATOM 1371 O O . TRP A 1 169 ? -28.160 -16.492 34.097 1.00 87.56 169 TRP A O 1
ATOM 1381 N N . ILE A 1 170 ? -27.348 -17.410 32.210 1.00 86.56 170 ILE A N 1
ATOM 1382 C CA . ILE A 1 170 ? -28.610 -17.469 31.481 1.00 86.56 170 ILE A CA 1
ATOM 1383 C C . ILE A 1 170 ? -29.090 -18.909 31.403 1.00 86.56 170 ILE A C 1
ATOM 1385 O O . ILE A 1 170 ? -28.362 -19.793 30.957 1.00 86.56 170 ILE A O 1
ATOM 1389 N N . GLN A 1 171 ? -30.333 -19.135 31.818 1.00 88.44 171 GLN A N 1
ATOM 1390 C CA . GLN A 1 171 ? -31.008 -20.423 31.743 1.00 88.44 171 GLN A CA 1
ATOM 1391 C C . GLN A 1 171 ? -32.354 -20.253 31.043 1.00 88.44 171 GLN A C 1
ATOM 1393 O O . GLN A 1 171 ? -33.326 -19.784 31.627 1.00 88.44 171 GLN A O 1
ATOM 1398 N N . VAL A 1 172 ? -32.411 -20.645 29.772 1.00 85.19 172 VAL A N 1
ATOM 1399 C CA . VAL A 1 172 ? -33.570 -20.393 28.898 1.00 85.19 172 VAL A CA 1
ATOM 1400 C C . VAL A 1 172 ? -34.821 -21.144 29.376 1.00 85.19 172 VAL A C 1
ATOM 1402 O O . VAL A 1 172 ? -35.936 -20.636 29.289 1.00 85.19 172 VAL A O 1
ATOM 1405 N N . SER A 1 173 ? -34.645 -22.354 29.906 1.00 81.12 173 SER A N 1
ATOM 1406 C CA . SER A 1 173 ? -35.713 -23.194 30.455 1.00 81.12 173 SER A CA 1
ATOM 1407 C C . SER A 1 173 ? -35.227 -23.988 31.665 1.00 81.12 173 SER A C 1
ATOM 1409 O O . SER A 1 173 ? -34.030 -24.243 31.801 1.00 81.12 173 SER A O 1
ATOM 1411 N N . GLU A 1 174 ? -36.149 -24.445 32.510 1.00 81.25 174 GLU A N 1
ATOM 1412 C CA . GLU A 1 174 ? -35.820 -25.231 33.712 1.00 81.25 174 GLU A CA 1
ATOM 1413 C C . GLU A 1 174 ? -35.011 -26.501 33.396 1.00 81.25 174 GLU A C 1
ATOM 1415 O O . GLU A 1 174 ? -34.174 -26.914 34.192 1.00 81.25 174 GLU A O 1
ATOM 1420 N N . ASN A 1 175 ? -35.186 -27.061 32.194 1.00 79.12 175 ASN A N 1
ATOM 1421 C CA . ASN A 1 175 ? -34.491 -28.267 31.735 1.00 79.12 175 ASN A CA 1
ATOM 1422 C C . ASN A 1 175 ? -33.176 -27.982 30.988 1.00 79.12 175 ASN A C 1
ATOM 1424 O O . ASN A 1 175 ? -32.497 -28.916 30.568 1.00 79.12 175 ASN A O 1
ATOM 1428 N N . SER A 1 176 ? -32.828 -26.712 30.768 1.00 82.69 176 SER A N 1
ATOM 1429 C CA . SER A 1 176 ? -31.574 -26.331 30.109 1.00 82.69 176 SER A CA 1
ATOM 1430 C C . SER A 1 176 ? -30.479 -26.048 31.129 1.00 82.69 176 SER A C 1
ATOM 1432 O O . SER A 1 176 ? -30.749 -25.478 32.186 1.00 82.69 176 SER A O 1
ATOM 1434 N N . SER A 1 177 ? -29.240 -26.408 30.799 1.00 83.69 177 SER A N 1
ATOM 1435 C CA . SER A 1 177 ? -28.076 -26.019 31.594 1.00 83.69 177 SER A CA 1
ATOM 1436 C C . SER A 1 177 ? -27.824 -24.512 31.464 1.00 83.69 177 SER A C 1
ATOM 1438 O O . SER A 1 177 ? -27.864 -23.996 30.343 1.00 83.69 177 SER A O 1
ATOM 1440 N N . PRO A 1 178 ? -27.546 -23.800 32.570 1.00 88.38 178 PRO A N 1
ATOM 1441 C CA . PRO A 1 178 ? -27.193 -22.390 32.513 1.00 88.38 178 PRO A CA 1
ATOM 1442 C C . PRO A 1 178 ? -25.836 -22.187 31.826 1.00 88.38 178 PRO A C 1
ATOM 1444 O O . PRO A 1 178 ? -24.919 -22.991 32.001 1.00 88.38 178 PRO A O 1
ATOM 1447 N N . PHE A 1 179 ? -25.691 -21.091 31.085 1.00 86.62 179 PHE A N 1
ATOM 1448 C CA . PHE A 1 179 ? -24.430 -20.676 30.464 1.00 86.62 179 PHE A CA 1
ATOM 1449 C C . PHE A 1 179 ? -24.154 -19.194 30.717 1.00 86.62 179 PHE A C 1
ATOM 1451 O O . PHE A 1 179 ? -25.069 -18.419 30.987 1.00 86.62 179 PHE A O 1
ATOM 1458 N N . GLU A 1 180 ? -22.888 -18.801 30.651 1.00 88.19 180 GLU A N 1
ATOM 1459 C CA . GLU A 1 180 ? -22.468 -17.420 30.865 1.00 88.19 180 GLU A CA 1
ATOM 1460 C C . GLU A 1 180 ? -22.556 -16.616 29.558 1.00 88.19 180 GLU A C 1
ATOM 1462 O O . GLU A 1 180 ? -22.136 -17.088 28.500 1.00 88.19 180 GLU A O 1
ATOM 1467 N N . ALA A 1 181 ? -23.132 -15.413 29.613 1.00 86.81 181 ALA A N 1
ATOM 1468 C CA . ALA A 1 181 ? -23.221 -14.516 28.463 1.00 86.81 181 ALA A CA 1
ATOM 1469 C C . ALA A 1 181 ? -23.233 -13.044 28.886 1.00 86.81 181 ALA A C 1
ATOM 1471 O O . ALA A 1 181 ? -23.719 -12.700 29.967 1.00 86.81 181 ALA A O 1
ATOM 1472 N N . TYR A 1 182 ? -22.749 -12.161 28.009 1.00 89.19 182 TYR A N 1
ATOM 1473 C CA . TYR A 1 182 ? -22.841 -10.718 28.222 1.00 89.19 182 TYR A CA 1
ATOM 1474 C C . TYR A 1 182 ? -24.201 -10.196 27.759 1.00 89.19 182 TYR A C 1
ATOM 1476 O O . TYR A 1 182 ? -24.577 -10.358 26.595 1.00 89.19 182 TYR A O 1
ATOM 1484 N N . CYS A 1 183 ? -24.921 -9.545 28.667 1.00 89.62 183 CYS A N 1
ATOM 1485 C CA . CYS A 1 183 ? -26.139 -8.818 28.360 1.00 89.62 183 CYS A CA 1
ATOM 1486 C C . CYS A 1 183 ? -25.820 -7.362 28.026 1.00 89.62 183 CYS A C 1
ATOM 1488 O O . CYS A 1 183 ? -25.173 -6.679 28.811 1.00 89.62 183 CYS A O 1
ATOM 1490 N N . GLU A 1 184 ? -26.324 -6.876 26.898 1.00 90.38 184 GLU A N 1
ATOM 1491 C CA . GLU A 1 184 ? -26.182 -5.496 26.435 1.00 90.38 184 GLU A CA 1
ATOM 1492 C C . GLU A 1 184 ? -27.539 -4.778 26.494 1.00 90.38 184 GLU A C 1
ATOM 1494 O O . GLU A 1 184 ? -28.497 -5.153 25.808 1.00 90.38 184 GLU A O 1
ATOM 1499 N N . GLN A 1 185 ? -27.618 -3.745 27.338 1.00 89.75 185 GLN A N 1
ATOM 1500 C CA . GLN A 1 185 ? -28.834 -2.983 27.637 1.00 89.75 185 GLN A CA 1
ATOM 1501 C C . GLN A 1 185 ? -28.885 -1.593 27.000 1.00 89.75 185 GLN A C 1
ATOM 1503 O O . GLN A 1 185 ? -29.971 -1.038 26.843 1.00 89.75 185 GLN A O 1
ATOM 1508 N N . ASN A 1 186 ? -27.749 -1.027 26.598 1.00 85.25 186 ASN A N 1
ATOM 1509 C CA . ASN A 1 186 ? -27.677 0.369 26.164 1.00 85.25 186 ASN A CA 1
ATOM 1510 C C . ASN A 1 186 ? -28.027 0.524 24.679 1.00 85.25 186 ASN A C 1
ATOM 1512 O O . ASN A 1 186 ? -28.526 1.563 24.249 1.00 85.25 186 ASN A O 1
ATOM 1516 N N . SER A 1 187 ? -27.792 -0.519 23.884 1.00 83.31 187 SER A N 1
ATOM 1517 C CA . SER A 1 187 ? -27.996 -0.489 22.434 1.00 83.31 187 SER A CA 1
ATOM 1518 C C . SER A 1 187 ? -29.384 -0.988 22.015 1.00 83.31 187 SER A C 1
ATOM 1520 O O . SER A 1 187 ? -29.869 -2.007 22.500 1.00 83.31 187 SER A O 1
ATOM 1522 N N . HIS A 1 188 ? -30.015 -0.303 21.052 1.00 78.19 188 HIS A N 1
ATOM 1523 C CA . HIS A 1 188 ? -31.242 -0.740 20.356 1.00 78.19 188 HIS A CA 1
ATOM 1524 C C . HIS A 1 188 ? -32.377 -1.236 21.285 1.00 78.19 188 HIS A C 1
ATOM 1526 O O . HIS A 1 188 ? -33.003 -2.272 21.031 1.00 78.19 188 HIS A O 1
ATOM 1532 N N . GLY A 1 189 ? -32.627 -0.514 22.382 1.00 81.94 189 GLY A N 1
ATOM 1533 C CA . GLY A 1 189 ? -33.681 -0.837 23.354 1.00 81.94 189 GLY A CA 1
ATOM 1534 C C . GLY A 1 189 ? -33.351 -1.973 24.330 1.00 81.94 189 GLY A C 1
ATOM 1535 O O . GLY A 1 189 ? -34.257 -2.444 25.013 1.00 81.94 189 GLY A O 1
ATOM 1536 N N . GLY A 1 190 ? -32.091 -2.409 24.381 1.00 86.12 190 GLY A N 1
ATOM 1537 C CA . GLY A 1 190 ? -31.584 -3.373 25.353 1.00 86.12 190 GLY A CA 1
ATOM 1538 C C . GLY A 1 190 ? -32.048 -4.817 25.155 1.00 86.12 190 GLY A C 1
ATOM 1539 O O . GLY A 1 190 ? -32.730 -5.161 24.183 1.00 86.12 190 GLY A O 1
ATOM 1540 N N . GLY A 1 191 ? -31.638 -5.681 26.084 1.00 87.94 191 GLY A N 1
ATOM 1541 C CA . GLY A 1 191 ? -31.970 -7.105 26.101 1.00 87.94 191 GLY A CA 1
ATOM 1542 C C . GLY A 1 191 ? -31.202 -7.967 25.095 1.00 87.94 191 GLY A C 1
ATOM 1543 O O . GLY A 1 191 ? -31.685 -9.042 24.735 1.00 87.94 191 GLY A O 1
ATOM 1544 N N . TRP A 1 192 ? -30.041 -7.515 24.622 1.00 90.50 192 TRP A N 1
ATOM 1545 C CA . TRP A 1 192 ? -29.215 -8.271 23.678 1.00 90.50 192 TRP A CA 1
ATOM 1546 C C . TRP A 1 192 ? -28.241 -9.187 24.400 1.00 90.50 192 TRP A C 1
ATOM 1548 O O . TRP A 1 192 ? -27.737 -8.843 25.463 1.00 90.50 192 TRP A O 1
ATOM 1558 N N . LEU A 1 193 ? -27.963 -10.339 23.801 1.00 89.50 193 LEU A N 1
ATOM 1559 C CA . LEU A 1 193 ? -27.054 -11.343 24.330 1.00 89.50 193 LEU A CA 1
ATOM 1560 C C . LEU A 1 193 ? -25.861 -11.488 23.380 1.00 89.50 193 LEU A C 1
ATOM 1562 O O . LEU A 1 193 ? -26.043 -11.655 22.169 1.00 89.50 193 LEU A O 1
ATOM 1566 N N . LYS A 1 194 ? -24.647 -11.437 23.934 1.00 87.88 194 LYS A N 1
ATOM 1567 C CA . LYS A 1 194 ? -23.395 -11.740 23.233 1.00 87.88 194 LYS A CA 1
ATOM 1568 C C . LYS A 1 194 ? -22.719 -12.951 23.861 1.00 87.88 194 LYS A C 1
ATOM 1570 O O . LYS A 1 194 ? -22.446 -12.964 25.061 1.00 87.88 194 LYS A O 1
ATOM 1575 N N . LEU A 1 195 ? -22.474 -13.955 23.025 1.00 81.69 195 LEU A N 1
ATOM 1576 C CA . LEU A 1 195 ? -21.710 -15.149 23.371 1.00 81.69 195 LEU A CA 1
ATOM 1577 C C . LEU A 1 195 ? -20.267 -14.981 22.911 1.00 81.69 195 LEU A C 1
ATOM 1579 O O . LEU A 1 195 ? -20.009 -14.416 21.843 1.00 81.69 195 LEU A O 1
ATOM 1583 N N . ASP A 1 196 ? -19.337 -15.521 23.687 1.00 75.62 196 ASP A N 1
ATOM 1584 C CA . ASP A 1 196 ? -17.939 -15.571 23.283 1.00 75.62 196 ASP A CA 1
ATOM 1585 C C . ASP A 1 196 ? -17.781 -16.406 22.004 1.00 75.62 196 ASP A C 1
ATOM 1587 O O . ASP A 1 196 ? -18.297 -17.516 21.884 1.00 75.62 196 ASP A O 1
ATOM 1591 N N . GLY A 1 197 ? -17.080 -15.841 21.018 1.00 71.94 197 GLY A N 1
ATOM 1592 C CA . GLY A 1 197 ? -16.849 -16.470 19.714 1.00 71.94 197 GLY A CA 1
ATOM 1593 C C . GLY A 1 197 ? -17.938 -16.237 18.659 1.00 71.94 197 GLY A C 1
ATOM 1594 O O . GLY A 1 197 ? -17.747 -16.651 17.517 1.00 71.94 197 GLY A O 1
ATOM 1595 N N . ILE A 1 198 ? -19.035 -15.542 18.986 1.00 73.81 198 ILE A N 1
ATOM 1596 C CA . ILE A 1 198 ? -20.069 -15.148 18.016 1.00 73.81 198 ILE A CA 1
ATOM 1597 C C . ILE A 1 198 ? -19.968 -13.641 17.752 1.00 73.81 198 ILE A C 1
ATOM 1599 O O . ILE A 1 198 ? -20.012 -12.823 18.670 1.00 73.81 198 ILE A O 1
ATOM 1603 N N . SER A 1 199 ? -19.810 -13.257 16.482 1.00 71.62 199 SER A N 1
ATOM 1604 C CA . SER A 1 199 ? -19.679 -11.850 16.067 1.00 71.62 199 SER A CA 1
ATOM 1605 C C . SER A 1 199 ? -21.010 -11.096 15.997 1.00 71.62 199 SER A C 1
ATOM 1607 O O . SER A 1 199 ? -21.015 -9.877 15.846 1.00 71.62 199 SER A O 1
ATOM 1609 N N . GLU A 1 200 ? -22.132 -11.806 16.092 1.00 78.12 200 GLU A N 1
ATOM 1610 C CA . GLU A 1 200 ? -23.483 -11.263 15.962 1.00 78.12 200 GLU A CA 1
ATOM 1611 C C . GLU A 1 200 ? -24.208 -11.191 17.311 1.00 78.12 200 GLU A C 1
ATOM 1613 O O . GLU A 1 200 ? -24.037 -12.042 18.186 1.00 78.12 200 GLU A O 1
ATOM 1618 N N . TRP A 1 201 ? -25.046 -10.165 17.470 1.00 77.50 201 TRP A N 1
ATOM 1619 C CA . TRP A 1 201 ? -25.897 -9.994 18.645 1.00 77.50 201 TRP A CA 1
ATOM 1620 C C . TRP A 1 201 ? -27.160 -10.833 18.504 1.00 77.50 201 TRP A C 1
ATOM 1622 O O . TRP A 1 201 ? -27.897 -10.700 17.527 1.00 77.50 201 TRP A O 1
ATOM 1632 N N . ILE A 1 202 ? -27.447 -11.653 19.510 1.00 80.06 202 ILE A N 1
ATOM 1633 C CA . ILE A 1 202 ? -28.622 -12.520 19.511 1.00 80.06 202 ILE A CA 1
ATOM 1634 C C . ILE A 1 202 ? -29.664 -11.916 20.446 1.00 80.06 202 ILE A C 1
ATOM 1636 O O . ILE A 1 202 ? -29.373 -11.546 21.584 1.00 80.06 202 ILE A O 1
ATOM 1640 N N . ARG A 1 203 ? -30.909 -11.831 19.977 1.00 75.06 203 ARG A N 1
ATOM 1641 C CA . ARG A 1 203 ? -32.054 -11.513 20.831 1.00 75.06 203 ARG A CA 1
ATOM 1642 C C . ARG A 1 203 ? -32.830 -12.790 21.098 1.00 75.06 203 ARG A C 1
ATOM 1644 O O . ARG A 1 203 ? -33.437 -13.350 20.191 1.00 75.06 203 ARG A O 1
ATOM 1651 N N . VAL A 1 204 ? -32.833 -13.232 22.351 1.00 69.19 204 VAL A N 1
ATOM 1652 C CA . VAL A 1 204 ? -33.650 -14.372 22.776 1.00 69.19 204 VAL A CA 1
ATOM 1653 C C . VAL A 1 204 ? -35.054 -13.862 23.088 1.00 69.19 204 VAL A C 1
ATOM 1655 O O . VAL A 1 204 ? -35.297 -13.268 24.141 1.00 69.19 204 VAL A O 1
ATOM 1658 N N . THR A 1 205 ? -35.977 -14.051 22.147 1.00 59.50 205 THR A N 1
ATOM 1659 C CA . THR A 1 205 ? -37.409 -13.829 22.367 1.00 59.50 205 THR A CA 1
ATOM 1660 C C . THR A 1 205 ? -38.015 -15.101 22.945 1.00 59.50 205 THR A C 1
ATOM 1662 O O . THR A 1 205 ? -38.153 -16.093 22.232 1.00 59.50 205 THR A O 1
ATOM 1665 N N . LEU A 1 206 ? -38.358 -15.084 24.231 1.00 58.31 206 LEU A N 1
ATOM 1666 C CA . LEU A 1 206 ? -39.204 -16.120 24.822 1.00 58.31 206 LEU A CA 1
ATOM 1667 C C . LEU A 1 206 ? -40.635 -15.885 24.312 1.00 58.31 206 LEU A C 1
ATOM 1669 O O . LEU A 1 206 ? -41.158 -14.780 24.477 1.00 58.31 206 LEU A O 1
ATOM 1673 N N . SER A 1 207 ? -41.200 -16.876 23.619 1.00 48.06 207 SER A N 1
ATOM 1674 C CA . SER A 1 207 ? -42.599 -16.905 23.165 1.00 48.06 207 SER A CA 1
ATOM 1675 C C . SER A 1 207 ? -43.543 -17.274 24.297 1.00 48.06 207 SER A C 1
ATOM 1677 O O . SER A 1 207 ? -43.189 -18.242 25.010 1.00 48.06 207 SER A O 1
#

Radius of gyration: 49.93 Å; chains: 1; bounding box: 103×45×136 Å

InterPro domains:
  IPR014716 Fibrinogen, alpha/beta/gamma chain, C-terminal globular, subdomain 1 [G3DSA:3.90.215.10] (99-195)
  IPR036056 Fibrinogen-like, C-terminal [SSF56496] (152-194)

Sequence (207 aa):
MTSYVRFVIHCYRFALFWTFLTSAAGSSGANSTENSIAGYGFEVMMAKLDYLQYKLHEIELGQKERDAKYAEKFAYLEGSIEHLQARQDKDVGYNLYSQQIHSRFYTQEEKLTQHTVSANYETVDSTIDPVIQKLNQSFDSHTEPLVTRYGLRSSIKSCKEVYVSAVYWIQVSENSSPFEAYCEQNSHGGGWLKLDGISEWIRVTLS

Foldseek 3Di:
DVVVVVVVVVVVVVVVVVVVVVVVPDDDDDDDDDDDPPPPVVVVVVVVVVVVVVVVVVVVVVVVVVVVVVVVVVVVVVVVVVVVVVVVVVVVVVVVVVVVVVVVVVVVVVVVVVVVVVVVVVVVVVVVVVVVVVVVVPDDDDDDDPPPDDDDQDADLFLVVDQDFDWHFHDVDPPGDTDIWTWDCPPPNTGWTDDPPDPDIDHDDDD

Secondary structure (DSSP, 8-state):
-HHHHHHHHHHHHHHHHHHHHHTTS-------------HHHHHHHHHHHHHHHHHHHHHHHHHHHHHHHHHHHHHHHHHHHHHHHHHHHHHHHHHHHHHHHHHHHHHHHHHHHHHHHHHHHHHHHHHHHHHHHHHTTT--S-------SS---PPBS-GGG-SS-EEEEE-SSTTSPPEEEEEE-SSTTS-EEE-TT--S-B-----

pLDDT: mean 75.31, std 17.04, range [35.72, 98.12]

Organism: Anopheles sinensis (NCBI:txid74873)